Protein AF-A0A8T3WZ18-F1 (afdb_monomer_lite)

pLDDT: mean 86.36, std 12.66, range [41.94, 98.25]

Sequence (232 aa):
MVMRETYALLISGNGQHFTDDIKNFQLFLLDELDFNPKKVRLLLGSNGNNYIFEQTESFFKDVKSDGTHDVVIAHRGHGGIGNFSPVDEVAFSRTREAISYEEFGKLISHHGDFVFINDCCYSGSVIKPFKKIDLLPKNGLVLASARPDEYSLGGNYQNQLVEAFRIRREYRRRKPIEGEGDLEYMRPIVDPTCKKGEYVVGYRKVSKTIKIVQHPMRSGKTLDHLLFKDNK

Structure (mmCIF, N/CA/C/O backbone):
data_AF-A0A8T3WZ18-F1
#
_entry.id   AF-A0A8T3WZ18-F1
#
loop_
_atom_site.group_PDB
_atom_site.id
_atom_site.type_symbol
_atom_site.label_atom_id
_atom_site.label_alt_id
_atom_site.label_comp_id
_atom_site.label_asym_id
_atom_site.label_entity_id
_atom_site.label_seq_id
_atom_site.pdbx_PDB_ins_code
_atom_site.Cartn_x
_atom_site.Cartn_y
_atom_site.Cartn_z
_atom_site.occupancy
_atom_site.B_iso_or_equiv
_atom_site.auth_seq_id
_atom_site.auth_comp_id
_atom_site.auth_asym_id
_atom_site.auth_atom_id
_atom_site.pdbx_PDB_model_num
ATOM 1 N N . MET A 1 1 ? -19.664 -0.592 24.021 1.00 50.81 1 MET A N 1
ATOM 2 C CA . MET A 1 1 ? -18.852 -0.894 22.825 1.00 50.81 1 MET A CA 1
ATOM 3 C C . MET A 1 1 ? -17.567 -0.095 22.966 1.00 50.81 1 MET A C 1
ATOM 5 O O . MET A 1 1 ? -17.668 1.115 23.115 1.00 50.81 1 MET A O 1
ATOM 9 N N . VAL A 1 2 ? -16.401 -0.737 23.072 1.00 57.47 2 VAL A N 1
ATOM 10 C CA . VAL A 1 2 ? -15.123 -0.004 23.150 1.00 57.47 2 VAL A CA 1
ATOM 11 C C . VAL A 1 2 ? -14.863 0.574 21.761 1.00 57.47 2 VAL A C 1
ATOM 13 O O . VAL A 1 2 ? -14.869 -0.184 20.793 1.00 57.47 2 VAL A O 1
ATOM 16 N N . MET A 1 3 ? -14.716 1.896 21.644 1.00 70.06 3 MET A N 1
ATOM 17 C CA . MET A 1 3 ? -14.312 2.504 20.374 1.00 70.06 3 MET A CA 1
ATOM 18 C C . MET A 1 3 ? -12.889 2.044 20.065 1.00 70.06 3 MET A C 1
ATOM 20 O O . MET A 1 3 ? -11.968 2.352 20.820 1.00 70.06 3 MET A O 1
ATOM 24 N N . ARG A 1 4 ? -12.733 1.274 18.987 1.00 83.31 4 ARG A N 1
ATOM 25 C CA . ARG A 1 4 ? -11.420 0.906 18.455 1.00 83.31 4 ARG A CA 1
ATOM 26 C C . ARG A 1 4 ? -10.815 2.142 17.815 1.00 83.31 4 ARG A C 1
ATOM 28 O O . ARG A 1 4 ? -11.517 2.926 17.179 1.00 83.31 4 ARG A O 1
ATOM 35 N N . GLU A 1 5 ? -9.526 2.341 18.031 1.00 88.44 5 GLU A N 1
ATOM 36 C CA . GLU A 1 5 ? -8.819 3.453 17.412 1.00 88.44 5 GLU A CA 1
ATOM 37 C C . GLU A 1 5 ? -8.167 2.993 16.112 1.00 88.44 5 GLU A C 1
ATOM 39 O O . GLU A 1 5 ? -7.533 1.936 16.086 1.00 88.44 5 GLU A O 1
ATOM 44 N N . THR A 1 6 ? -8.270 3.814 15.069 1.00 92.19 6 THR A N 1
ATOM 45 C CA . THR A 1 6 ? -7.674 3.522 13.763 1.00 92.19 6 THR A CA 1
ATOM 46 C C . THR A 1 6 ? -6.374 4.298 13.574 1.00 92.19 6 THR A C 1
ATOM 48 O O . THR A 1 6 ? -6.309 5.507 13.818 1.00 92.19 6 THR A O 1
ATOM 51 N N . TYR A 1 7 ? -5.337 3.596 13.132 1.00 95.62 7 TYR A N 1
ATOM 52 C CA . TYR A 1 7 ? -4.039 4.144 12.750 1.00 95.62 7 TYR A CA 1
ATOM 53 C C . TYR A 1 7 ? -3.817 3.958 11.251 1.00 95.62 7 TYR A C 1
ATOM 55 O O . TYR A 1 7 ? -4.402 3.061 10.641 1.00 95.62 7 TYR A O 1
ATOM 63 N N . ALA A 1 8 ? -2.949 4.774 10.654 1.00 97.31 8 ALA A N 1
ATOM 64 C CA . ALA A 1 8 ? -2.545 4.589 9.268 1.00 97.31 8 ALA A CA 1
ATOM 65 C C . ALA A 1 8 ? -1.031 4.688 9.068 1.00 97.31 8 ALA A C 1
ATOM 67 O O . ALA A 1 8 ? -0.383 5.604 9.576 1.00 97.31 8 ALA A O 1
ATOM 68 N N . LEU A 1 9 ? -0.492 3.764 8.274 1.00 97.62 9 LEU A N 1
ATOM 69 C CA . LEU A 1 9 ? 0.886 3.757 7.797 1.00 97.62 9 LEU A CA 1
ATOM 70 C C . LEU A 1 9 ? 0.890 3.845 6.270 1.00 97.62 9 LEU A C 1
ATOM 72 O O . LEU A 1 9 ? 0.412 2.948 5.577 1.00 97.62 9 LEU A O 1
ATOM 76 N N . LEU A 1 10 ? 1.440 4.931 5.746 1.00 98.25 10 LEU A N 1
ATOM 77 C CA . LEU A 1 10 ? 1.488 5.235 4.324 1.00 98.25 10 LEU A CA 1
ATOM 78 C C . LEU A 1 10 ? 2.943 5.187 3.860 1.00 98.25 10 LEU A C 1
ATOM 80 O O . LEU A 1 10 ? 3.789 5.858 4.443 1.00 98.25 10 LEU A O 1
ATOM 84 N N . ILE A 1 11 ? 3.241 4.401 2.831 1.00 96.81 11 ILE A N 1
ATOM 85 C CA . ILE A 1 11 ? 4.601 4.172 2.333 1.00 96.81 11 ILE A CA 1
ATOM 86 C C . ILE A 1 11 ? 4.646 4.535 0.850 1.00 96.81 11 ILE A C 1
ATOM 88 O O . ILE A 1 11 ? 3.937 3.934 0.038 1.00 96.81 11 ILE A O 1
ATOM 92 N N . SER A 1 12 ? 5.488 5.503 0.494 1.00 95.81 12 SER A N 1
ATOM 93 C CA . SER A 1 12 ? 5.735 5.888 -0.896 1.00 95.81 12 SER A CA 1
ATOM 94 C C . SER A 1 12 ? 6.983 5.212 -1.455 1.00 95.81 12 SER A C 1
ATOM 96 O O . SER A 1 12 ? 7.954 4.971 -0.740 1.00 95.81 12 SER A O 1
ATOM 98 N N . GLY A 1 13 ? 6.991 5.009 -2.767 1.00 92.50 13 GLY A N 1
ATOM 99 C CA . GLY A 1 13 ? 8.201 4.843 -3.552 1.00 92.50 13 GLY A CA 1
ATOM 100 C C . GLY A 1 13 ? 9.005 6.149 -3.622 1.00 92.50 13 GLY A 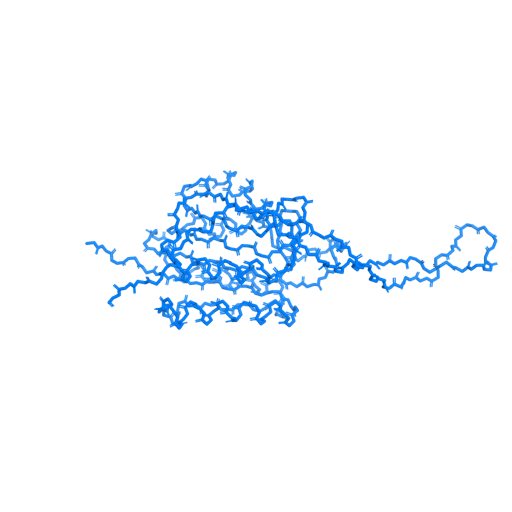C 1
ATOM 101 O O . GLY A 1 13 ? 8.514 7.218 -3.251 1.00 92.50 13 GLY A O 1
ATOM 102 N N . ASN A 1 14 ? 10.233 6.081 -4.126 1.00 88.31 14 ASN A N 1
ATOM 103 C CA . ASN A 1 14 ? 11.133 7.231 -4.275 1.00 88.31 14 ASN A CA 1
ATOM 104 C C . ASN A 1 14 ? 10.800 8.146 -5.475 1.00 88.31 14 ASN A C 1
ATOM 106 O O . ASN A 1 14 ? 11.285 9.272 -5.538 1.00 88.31 14 ASN A O 1
ATOM 110 N N . GLY A 1 15 ? 9.968 7.694 -6.415 1.00 87.69 15 GLY A N 1
ATOM 111 C CA . GLY A 1 15 ? 9.457 8.513 -7.515 1.00 87.69 15 GLY A CA 1
ATOM 112 C C . GLY A 1 15 ? 8.453 9.580 -7.058 1.00 87.69 15 GLY A C 1
ATOM 113 O O . GLY A 1 15 ? 7.584 9.320 -6.222 1.00 87.69 15 GLY A O 1
ATOM 114 N N . GLN A 1 16 ? 8.520 10.772 -7.664 1.00 89.88 16 GLN A N 1
ATOM 115 C CA . GLN A 1 16 ? 7.611 11.888 -7.357 1.00 89.88 16 GLN A CA 1
ATOM 116 C C . GLN A 1 16 ? 6.136 11.491 -7.506 1.00 89.88 16 GLN A C 1
ATOM 118 O O . GLN A 1 16 ? 5.339 11.732 -6.608 1.00 89.88 16 GLN A O 1
ATOM 123 N N . HIS A 1 17 ? 5.791 10.791 -8.588 1.00 89.56 17 HIS A N 1
ATOM 124 C CA . HIS A 1 17 ? 4.421 10.344 -8.837 1.00 89.56 17 HIS A CA 1
ATOM 125 C C . HIS A 1 17 ? 3.896 9.386 -7.750 1.00 89.56 17 HIS A C 1
ATOM 127 O O . HIS A 1 17 ? 2.739 9.487 -7.362 1.00 89.56 17 HIS A O 1
ATOM 133 N N . PHE A 1 18 ? 4.738 8.507 -7.187 1.00 92.88 18 PHE A N 1
ATOM 134 C CA . PHE A 1 18 ? 4.336 7.668 -6.049 1.00 92.88 18 PHE A CA 1
ATOM 135 C C . PHE A 1 18 ? 4.068 8.493 -4.791 1.00 92.88 18 PHE A C 1
ATOM 137 O O . PHE A 1 18 ? 3.156 8.185 -4.024 1.00 92.88 18 PHE A O 1
ATOM 144 N N . THR A 1 19 ? 4.878 9.532 -4.576 1.00 94.56 19 THR A N 1
ATOM 145 C CA . THR A 1 19 ? 4.722 10.455 -3.450 1.00 94.56 19 THR A CA 1
ATOM 146 C C . THR A 1 19 ? 3.422 11.248 -3.567 1.00 94.56 19 THR A C 1
ATOM 148 O O . THR A 1 19 ? 2.705 11.390 -2.579 1.00 94.56 19 THR A O 1
ATOM 151 N N . ASP A 1 20 ? 3.095 11.735 -4.761 1.00 94.88 20 ASP A N 1
ATOM 152 C CA . ASP A 1 20 ? 1.863 12.487 -5.005 1.00 94.88 20 ASP A CA 1
ATOM 153 C C . ASP A 1 20 ? 0.626 11.596 -4.826 1.00 94.88 20 ASP A C 1
ATOM 155 O O . ASP A 1 20 ? -0.294 11.960 -4.093 1.00 94.88 20 ASP A O 1
ATOM 159 N N . ASP A 1 21 ? 0.644 10.387 -5.397 1.00 94.12 21 ASP A N 1
ATOM 160 C CA . ASP A 1 21 ? -0.424 9.390 -5.252 1.00 94.12 21 ASP A CA 1
ATOM 161 C C . ASP A 1 21 ? -0.700 9.060 -3.770 1.00 94.12 21 ASP A C 1
ATOM 163 O O . ASP A 1 21 ? -1.848 9.096 -3.313 1.00 94.12 21 ASP A O 1
ATOM 167 N N . ILE A 1 22 ? 0.346 8.781 -2.977 1.00 96.44 22 ILE A N 1
ATOM 168 C CA . ILE A 1 22 ? 0.157 8.422 -1.566 1.00 96.44 22 ILE A CA 1
ATOM 169 C C . ILE A 1 22 ? -0.267 9.623 -0.709 1.00 96.44 22 ILE A C 1
ATOM 171 O O . ILE A 1 22 ? -1.030 9.449 0.242 1.00 96.44 22 ILE A O 1
ATOM 175 N N . LYS A 1 23 ? 0.178 10.843 -1.041 1.00 96.81 23 LYS A N 1
ATOM 176 C CA . LYS A 1 23 ? -0.275 12.073 -0.374 1.00 96.81 23 LYS A CA 1
ATOM 177 C C . LYS A 1 23 ? -1.743 12.355 -0.668 1.00 96.81 23 LYS A C 1
ATOM 179 O O . LYS A 1 23 ? -2.474 12.720 0.243 1.00 96.81 23 LYS A O 1
ATOM 184 N N . ASN A 1 24 ? -2.203 12.116 -1.893 1.00 95.81 24 ASN A N 1
ATOM 185 C CA . ASN A 1 24 ? -3.625 12.216 -2.219 1.00 95.81 24 ASN A CA 1
ATOM 186 C C . ASN A 1 24 ? -4.456 11.226 -1.392 1.00 95.81 24 ASN A C 1
ATOM 188 O O . ASN A 1 24 ? -5.517 11.579 -0.880 1.00 95.81 24 ASN A O 1
ATOM 192 N N . PHE A 1 25 ? -3.950 10.007 -1.187 1.00 96.75 25 PHE A N 1
ATOM 193 C CA . PHE A 1 25 ? -4.595 9.051 -0.290 1.00 96.75 25 PHE A CA 1
ATOM 194 C C . PHE A 1 25 ? -4.552 9.495 1.179 1.00 96.75 25 PHE A C 1
ATOM 196 O O . PHE A 1 25 ? -5.533 9.320 1.894 1.00 96.75 25 PHE A O 1
ATOM 203 N N . GLN A 1 26 ? -3.457 10.116 1.628 1.00 97.81 26 GLN A N 1
ATOM 204 C CA . GLN A 1 26 ? -3.381 10.724 2.957 1.00 97.81 26 GLN A CA 1
ATOM 205 C C . GLN A 1 26 ? -4.471 11.783 3.152 1.00 97.81 26 GLN A C 1
ATOM 207 O O . GLN A 1 26 ? -5.159 11.747 4.167 1.00 97.81 26 GLN A O 1
ATOM 212 N N . LEU A 1 27 ? -4.647 12.690 2.186 1.00 97.00 27 LEU A N 1
ATOM 213 C CA . LEU A 1 27 ? -5.694 13.713 2.231 1.00 97.00 27 LEU A CA 1
ATOM 214 C C . LEU A 1 27 ? -7.084 13.079 2.303 1.00 97.00 27 LEU A C 1
ATOM 216 O O . LEU A 1 27 ? -7.883 13.480 3.134 1.00 97.00 27 LEU A O 1
ATOM 220 N N . PHE A 1 28 ? -7.348 12.020 1.533 1.00 95.94 28 PHE A N 1
ATOM 221 C CA . PHE A 1 28 ? -8.598 11.264 1.655 1.00 95.94 28 PHE A CA 1
ATOM 222 C C . PHE A 1 28 ? -8.827 10.727 3.083 1.00 95.94 28 PHE A C 1
ATOM 224 O O . PHE A 1 28 ? -9.915 10.891 3.635 1.00 95.94 28 PHE A O 1
ATOM 231 N N . LEU A 1 29 ? -7.810 10.130 3.718 1.00 96.12 29 LEU A N 1
ATOM 232 C CA . LEU A 1 29 ? -7.938 9.641 5.098 1.00 96.12 29 LEU A CA 1
ATOM 233 C C . LEU A 1 29 ? -8.215 10.776 6.098 1.00 96.12 29 LEU A C 1
ATOM 235 O O . LEU A 1 29 ? -9.019 10.603 7.011 1.00 96.12 29 LEU A O 1
ATOM 239 N N . LEU A 1 30 ? -7.534 11.914 5.950 1.00 96.12 30 LEU A N 1
ATOM 240 C CA . LEU A 1 30 ? -7.626 13.033 6.890 1.00 96.12 30 LEU A CA 1
ATOM 241 C C . LEU A 1 30 ? -8.901 13.860 6.696 1.00 96.12 30 LEU 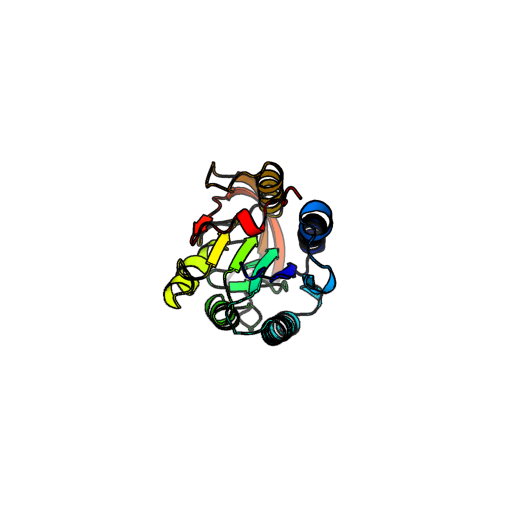A C 1
ATOM 243 O O . LEU A 1 30 ? -9.599 14.126 7.669 1.00 96.12 30 LEU A O 1
ATOM 247 N N . ASP A 1 31 ? -9.203 14.238 5.457 1.00 95.31 31 ASP A N 1
ATOM 248 C CA . ASP A 1 31 ? -10.233 15.227 5.130 1.00 95.31 31 ASP A CA 1
ATOM 249 C C . ASP A 1 31 ? -11.611 14.588 4.916 1.00 95.31 31 ASP A C 1
ATOM 251 O O . ASP A 1 31 ? -12.641 15.223 5.146 1.00 95.31 31 ASP A O 1
ATOM 255 N N . GLU A 1 32 ? -11.657 13.337 4.444 1.00 93.94 32 GLU A N 1
ATOM 256 C CA . GLU A 1 32 ? -12.920 12.663 4.125 1.00 93.94 32 GLU A CA 1
ATOM 257 C C . GLU A 1 32 ? -13.301 11.582 5.137 1.00 93.94 32 GLU A C 1
ATOM 259 O O . GLU A 1 32 ? -14.497 11.376 5.360 1.00 93.94 32 GLU A O 1
ATOM 264 N N . LEU A 1 33 ? -12.317 10.908 5.745 1.00 92.75 33 LEU A N 1
ATOM 265 C CA . LEU A 1 33 ? -12.537 9.861 6.752 1.00 92.75 33 LEU A CA 1
ATOM 266 C C . LEU A 1 33 ? -12.243 10.304 8.194 1.00 92.75 33 LEU A C 1
ATOM 268 O O . LEU A 1 33 ? -12.341 9.484 9.106 1.00 92.75 33 LEU A O 1
ATOM 272 N N . ASP A 1 34 ? -11.887 11.574 8.409 1.00 93.19 34 ASP A N 1
ATOM 273 C CA . ASP A 1 34 ? -11.623 12.166 9.726 1.00 93.19 34 ASP A CA 1
ATOM 274 C C . ASP A 1 34 ? -10.574 11.397 10.564 1.00 93.19 34 ASP A C 1
ATOM 276 O O . ASP A 1 34 ? -10.659 11.323 11.799 1.00 93.19 34 ASP A O 1
ATOM 280 N N . PHE A 1 35 ? -9.555 10.805 9.923 1.00 94.31 35 PHE A N 1
ATOM 281 C CA . PHE A 1 35 ? -8.451 10.181 10.655 1.00 94.31 35 PHE A CA 1
ATOM 282 C C . PHE A 1 35 ? -7.710 11.234 11.483 1.00 94.31 35 PHE A C 1
ATOM 284 O O . PHE A 1 35 ? -7.384 12.322 11.012 1.00 94.31 35 PHE A O 1
ATOM 291 N N . ASN A 1 36 ? -7.356 10.886 12.722 1.00 94.38 36 ASN A N 1
ATOM 292 C CA . ASN A 1 36 ? -6.536 11.760 13.556 1.00 94.38 36 ASN A CA 1
ATOM 293 C C . ASN A 1 36 ? -5.139 11.930 12.921 1.00 94.38 36 ASN A C 1
ATOM 295 O O . ASN A 1 36 ? -4.416 10.933 12.828 1.00 94.38 36 ASN A O 1
ATOM 299 N N . PRO A 1 37 ? -4.690 13.159 12.586 1.00 96.12 37 PRO A N 1
ATOM 300 C CA . PRO A 1 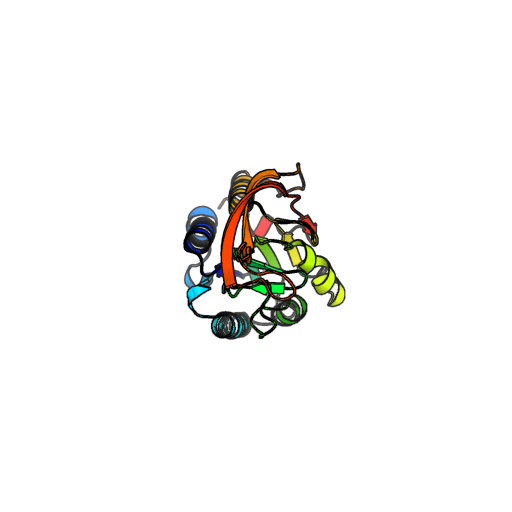37 ? -3.387 13.382 11.956 1.00 96.12 37 PRO A CA 1
ATOM 301 C C . PRO A 1 37 ? -2.206 12.811 12.747 1.00 96.12 37 PRO A C 1
ATOM 303 O O . PRO A 1 37 ? -1.227 12.360 12.163 1.00 96.12 37 PRO A O 1
ATOM 306 N N . LYS A 1 38 ? -2.303 12.756 14.084 1.00 95.69 38 LYS A N 1
ATOM 307 C CA . LYS A 1 38 ? -1.258 12.186 14.955 1.00 95.69 38 LYS A CA 1
ATOM 308 C C . LYS A 1 38 ? -1.127 10.663 14.837 1.00 95.69 38 LYS A C 1
ATOM 310 O O . LYS A 1 38 ? -0.168 10.100 15.354 1.00 95.69 38 LYS A O 1
ATOM 315 N N . LYS A 1 39 ? -2.098 10.000 14.205 1.00 95.38 39 LYS A N 1
ATOM 316 C CA . LYS A 1 39 ? -2.157 8.545 14.009 1.00 95.38 39 LYS A CA 1
ATOM 317 C C . LYS A 1 39 ? -1.914 8.130 12.558 1.00 95.38 39 LYS A C 1
ATOM 319 O O . LYS A 1 39 ? -1.961 6.940 12.261 1.00 95.38 39 LYS A O 1
ATOM 324 N N . VAL A 1 40 ? -1.642 9.089 11.671 1.00 97.31 40 VAL A N 1
ATOM 325 C CA . VAL A 1 40 ? -1.302 8.852 10.265 1.00 97.31 40 VAL A CA 1
ATOM 326 C C . VAL A 1 40 ? 0.186 9.131 10.072 1.00 97.31 40 VAL A C 1
ATOM 328 O O . VAL A 1 40 ? 0.633 10.267 10.213 1.00 97.31 40 VAL A O 1
ATOM 331 N N . ARG A 1 41 ? 0.968 8.099 9.747 1.00 97.88 41 ARG A N 1
ATOM 332 C CA . ARG A 1 41 ? 2.406 8.215 9.475 1.00 97.88 41 ARG A CA 1
ATOM 333 C C . ARG A 1 41 ? 2.664 8.036 7.984 1.00 97.88 41 ARG A C 1
ATOM 335 O O . ARG A 1 41 ? 2.288 7.016 7.419 1.00 97.88 41 ARG A O 1
ATOM 342 N N . LEU A 1 42 ? 3.324 9.015 7.368 1.00 97.94 42 LEU A N 1
ATOM 343 C CA . LEU A 1 42 ? 3.779 8.959 5.979 1.00 97.94 42 LEU A CA 1
ATOM 344 C C . LEU A 1 42 ? 5.292 8.732 5.943 1.00 97.94 42 LEU A C 1
ATOM 346 O O . LEU A 1 42 ? 6.050 9.518 6.507 1.00 97.94 42 LEU A O 1
ATOM 350 N N . LEU A 1 43 ? 5.717 7.671 5.265 1.00 96.75 43 LEU A N 1
ATOM 351 C CA . LEU A 1 43 ? 7.108 7.306 5.050 1.00 96.75 43 LEU A CA 1
ATOM 352 C C . LEU A 1 43 ? 7.444 7.440 3.564 1.00 96.75 43 LEU A C 1
ATOM 354 O O . LEU A 1 43 ? 6.770 6.857 2.715 1.00 96.75 43 LEU A O 1
ATOM 358 N N . LEU A 1 44 ? 8.485 8.213 3.258 1.00 94.88 44 LEU A N 1
ATOM 359 C CA . LEU A 1 44 ? 8.884 8.503 1.885 1.00 94.88 44 LEU A CA 1
ATOM 360 C C . LEU A 1 44 ? 10.059 7.631 1.458 1.00 94.88 44 LEU A C 1
ATOM 362 O O . LEU A 1 44 ? 11.115 7.664 2.094 1.00 94.88 44 LEU A O 1
ATOM 366 N N . GLY A 1 45 ? 9.899 6.899 0.354 1.00 89.38 45 GLY A N 1
ATOM 367 C CA . GLY A 1 45 ? 10.927 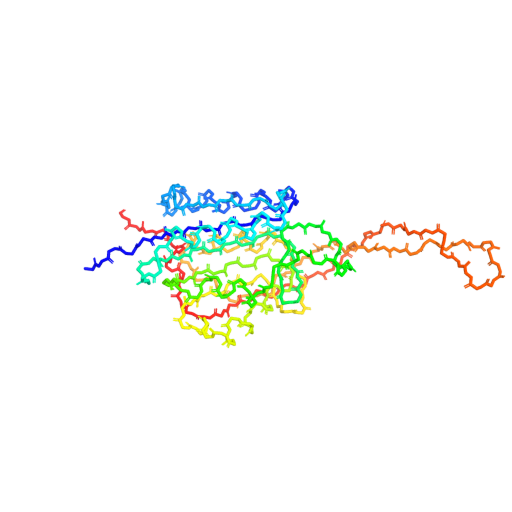6.008 -0.189 1.00 89.38 45 GLY A CA 1
ATOM 368 C C . GLY A 1 45 ? 12.246 6.712 -0.517 1.00 89.38 45 GLY A C 1
ATOM 369 O O . GLY A 1 45 ? 13.291 6.076 -0.518 1.00 89.38 45 GLY A O 1
ATOM 370 N N . SER A 1 46 ? 12.241 8.039 -0.694 1.00 88.25 46 SER A N 1
ATOM 371 C CA . SER A 1 46 ? 13.456 8.855 -0.842 1.00 88.25 46 SER A CA 1
ATOM 372 C C . SER A 1 46 ? 14.443 8.738 0.329 1.00 88.25 46 SER A C 1
ATOM 374 O O . SER A 1 46 ? 15.604 9.100 0.173 1.00 88.25 46 SER A O 1
ATOM 376 N N . ASN A 1 47 ? 13.998 8.253 1.492 1.00 87.12 47 ASN A N 1
ATOM 377 C CA . ASN A 1 47 ? 14.824 8.127 2.695 1.00 87.12 47 ASN A CA 1
ATOM 378 C C . ASN A 1 47 ? 15.584 6.792 2.795 1.00 87.12 47 ASN A C 1
ATOM 380 O O . ASN A 1 47 ? 16.319 6.593 3.760 1.00 87.12 47 ASN A O 1
ATOM 384 N N . GLY A 1 48 ? 15.424 5.878 1.833 1.00 84.62 48 GLY A N 1
ATOM 385 C CA . GLY A 1 48 ? 16.098 4.579 1.858 1.00 84.62 48 GLY A CA 1
ATOM 386 C C . GLY A 1 48 ? 15.254 3.468 2.493 1.00 84.62 48 GLY A C 1
ATOM 387 O O . GLY A 1 48 ? 14.468 3.705 3.411 1.00 84.62 48 GLY A O 1
ATOM 388 N N . ASN A 1 49 ? 15.432 2.226 2.042 1.00 82.81 49 ASN A N 1
ATOM 389 C CA . ASN A 1 49 ? 14.611 1.099 2.492 1.00 82.81 49 ASN A CA 1
ATOM 390 C C . ASN A 1 49 ? 14.839 0.738 3.969 1.00 82.81 49 ASN A C 1
ATOM 392 O O . ASN A 1 49 ? 13.875 0.441 4.674 1.00 82.81 49 ASN A O 1
ATOM 396 N N . ASN A 1 50 ? 16.082 0.834 4.461 1.00 84.19 50 ASN A N 1
ATOM 397 C CA . ASN A 1 50 ? 16.397 0.608 5.879 1.00 84.19 50 ASN A CA 1
ATOM 398 C C . ASN A 1 50 ? 15.635 1.583 6.782 1.00 84.19 50 ASN A C 1
ATOM 400 O O . ASN A 1 50 ? 15.011 1.164 7.752 1.00 84.19 50 ASN A O 1
ATOM 404 N N . TYR A 1 51 ? 15.601 2.865 6.407 1.00 88.50 51 TYR A N 1
ATOM 405 C CA . TYR A 1 51 ? 14.821 3.867 7.124 1.00 88.50 51 TYR A CA 1
ATOM 406 C C . TYR A 1 51 ? 13.328 3.516 7.123 1.00 88.50 51 TYR A C 1
ATOM 408 O O . TYR A 1 51 ? 12.693 3.545 8.174 1.00 88.50 51 TYR A O 1
ATOM 416 N N . ILE A 1 52 ? 12.755 3.142 5.970 1.00 89.44 52 ILE A N 1
ATOM 417 C CA . ILE A 1 52 ? 11.341 2.734 5.894 1.00 89.44 52 ILE A CA 1
ATOM 418 C C . ILE A 1 52 ? 11.059 1.560 6.831 1.00 89.44 52 ILE A C 1
ATOM 420 O O . ILE A 1 52 ? 10.054 1.578 7.546 1.00 89.44 52 ILE A O 1
ATOM 424 N N . PHE A 1 53 ? 11.935 0.557 6.845 1.00 87.56 53 PHE A N 1
ATOM 425 C CA . PHE A 1 53 ? 11.780 -0.617 7.692 1.00 87.56 53 PHE A CA 1
ATOM 426 C C . PHE A 1 53 ? 11.857 -0.255 9.182 1.00 87.56 53 PHE A C 1
ATOM 428 O O . PHE A 1 53 ? 10.922 -0.546 9.924 1.00 87.56 53 PHE A O 1
ATOM 435 N N . GLU A 1 54 ? 12.886 0.478 9.610 1.00 90.44 54 GLU A N 1
ATOM 436 C CA . GLU A 1 54 ? 13.047 0.931 11.000 1.00 90.44 54 GLU A CA 1
ATOM 437 C C . GLU A 1 54 ? 11.867 1.794 11.475 1.00 90.44 54 GLU A C 1
ATOM 439 O O . GLU A 1 54 ? 11.363 1.631 12.590 1.00 90.44 54 GLU A O 1
ATOM 444 N N . GLN A 1 55 ? 11.379 2.701 10.624 1.00 94.25 55 GLN A N 1
ATOM 445 C CA . GLN A 1 55 ? 10.229 3.544 10.950 1.00 94.25 55 GLN A CA 1
ATOM 446 C C . GLN A 1 55 ? 8.913 2.763 10.983 1.00 94.25 55 GLN A C 1
ATOM 448 O O . GLN A 1 55 ? 8.020 3.109 11.762 1.00 94.25 55 GLN A O 1
ATOM 453 N N . THR A 1 56 ? 8.796 1.711 10.171 1.00 92.50 56 THR A N 1
ATOM 454 C CA . THR A 1 56 ? 7.679 0.760 10.218 1.00 92.50 56 THR A CA 1
ATOM 455 C C . THR A 1 56 ? 7.700 -0.008 11.537 1.00 92.50 56 THR A C 1
ATOM 457 O O . THR A 1 56 ? 6.683 -0.065 12.226 1.00 92.50 56 THR A O 1
ATOM 460 N N . GLU A 1 57 ? 8.855 -0.536 11.948 1.00 91.56 57 GLU A N 1
ATOM 461 C CA . GLU A 1 57 ? 9.003 -1.198 13.248 1.00 91.56 57 GLU A CA 1
ATOM 462 C C . GLU A 1 57 ? 8.681 -0.251 14.408 1.00 91.56 57 GLU A C 1
ATOM 464 O O . GLU A 1 57 ? 7.962 -0.627 15.331 1.00 91.56 57 GLU A O 1
ATOM 469 N N . SER A 1 58 ? 9.177 0.990 14.365 1.00 93.19 58 SER A N 1
ATOM 470 C CA . SER A 1 58 ? 8.846 2.013 15.362 1.00 93.19 58 SER A CA 1
ATOM 471 C C . SER A 1 58 ? 7.346 2.299 15.404 1.00 93.19 58 SER A C 1
ATOM 473 O O . SER A 1 58 ? 6.783 2.364 16.491 1.00 93.19 58 SER A O 1
ATOM 475 N N . PHE A 1 59 ? 6.687 2.425 14.251 1.00 94.06 59 PHE A N 1
ATOM 476 C CA . PHE A 1 59 ? 5.246 2.658 14.187 1.00 94.06 59 PHE A CA 1
ATOM 477 C C . PHE A 1 59 ? 4.466 1.543 14.889 1.00 94.06 59 PHE A C 1
ATOM 479 O O . PHE A 1 59 ? 3.605 1.821 15.719 1.00 94.06 59 PHE A O 1
ATOM 486 N N . PHE A 1 60 ? 4.804 0.283 14.612 1.00 90.81 6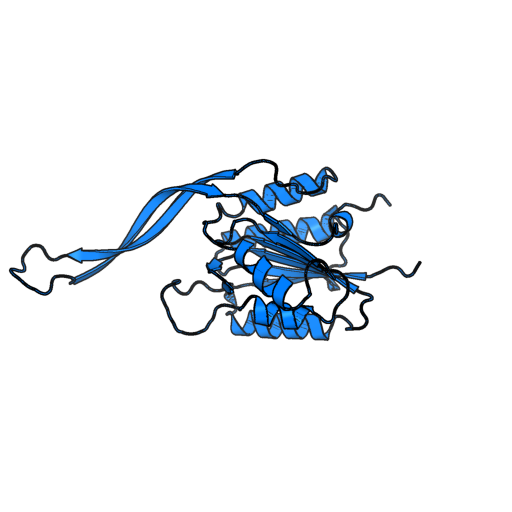0 PHE A N 1
ATOM 487 C CA . PHE A 1 60 ? 4.137 -0.857 15.239 1.00 90.81 60 PHE A CA 1
ATOM 488 C C . PHE A 1 60 ? 4.528 -1.061 16.710 1.00 90.81 60 PHE A C 1
ATOM 490 O O . PHE A 1 60 ? 3.754 -1.639 17.460 1.00 90.81 60 PHE A O 1
ATOM 497 N N . LYS A 1 61 ? 5.662 -0.527 17.179 1.00 88.88 61 LYS A N 1
ATOM 498 C CA . LYS A 1 61 ? 5.953 -0.439 18.624 1.00 88.88 61 LYS A CA 1
ATOM 499 C C . LYS A 1 61 ? 5.065 0.587 19.337 1.00 88.88 61 LYS A C 1
ATOM 501 O O . LYS A 1 61 ? 4.707 0.366 20.492 1.00 88.88 61 LYS A O 1
ATOM 506 N N . ASP A 1 62 ? 4.707 1.681 18.662 1.00 86.19 62 ASP A N 1
ATOM 507 C CA . ASP A 1 62 ? 3.855 2.742 19.219 1.00 86.19 62 ASP A CA 1
ATOM 508 C C . ASP A 1 62 ? 2.367 2.336 19.267 1.00 86.19 62 ASP A C 1
ATOM 510 O O . ASP A 1 62 ? 1.620 2.772 20.147 1.00 86.19 62 ASP A O 1
ATOM 514 N N . VAL A 1 63 ? 1.921 1.493 18.328 1.00 86.25 63 VAL A N 1
ATOM 515 C CA . VAL A 1 63 ? 0.571 0.912 18.323 1.00 86.25 63 VAL A CA 1
ATOM 516 C C . VAL A 1 63 ? 0.535 -0.259 19.303 1.00 86.25 63 VAL A C 1
ATOM 518 O O . VAL A 1 63 ? 1.199 -1.270 19.087 1.00 86.25 63 VAL A O 1
ATOM 521 N N . LYS A 1 64 ? -0.259 -0.165 20.378 1.00 76.31 64 LYS A N 1
ATOM 522 C CA . LYS A 1 64 ? -0.312 -1.232 21.391 1.00 76.31 64 LYS A CA 1
ATOM 523 C C . LYS A 1 64 ? -0.641 -2.586 20.753 1.00 76.31 64 LYS A C 1
ATOM 525 O O . LYS A 1 64 ? -1.545 -2.712 19.927 1.00 76.31 64 LYS A O 1
ATOM 530 N N . SER A 1 65 ? 0.083 -3.619 21.167 1.00 75.25 65 SER A N 1
ATOM 531 C CA . SER A 1 65 ? -0.079 -5.003 20.706 1.00 75.25 65 SER A CA 1
ATOM 532 C C . SER A 1 65 ? -1.165 -5.768 21.478 1.00 75.25 65 SER A C 1
ATOM 534 O O . SER A 1 65 ? -1.039 -6.960 21.748 1.00 75.25 65 SER A O 1
ATOM 536 N N . ASP A 1 66 ? -2.239 -5.083 21.873 1.00 75.69 66 ASP A N 1
ATOM 537 C CA . ASP A 1 66 ? -3.349 -5.651 22.654 1.00 75.69 66 ASP A CA 1
ATOM 538 C C . ASP A 1 66 ? -4.573 -6.016 21.791 1.00 75.69 66 ASP A C 1
ATOM 540 O O . ASP A 1 66 ? -5.600 -6.457 22.308 1.00 75.69 66 ASP A O 1
ATOM 544 N N . GLY A 1 67 ? -4.469 -5.850 20.467 1.00 73.69 67 GLY A N 1
ATOM 545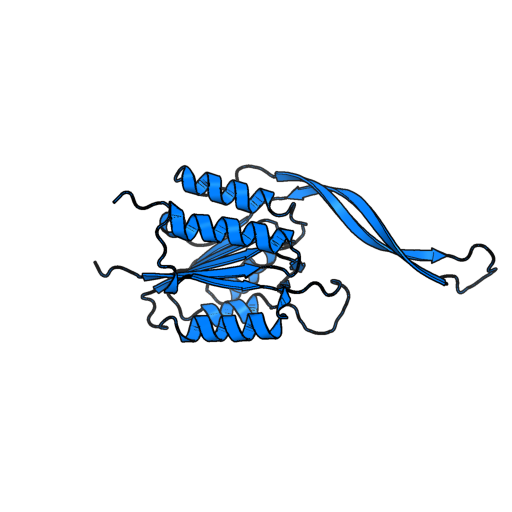 C CA . GLY A 1 67 ? -5.528 -6.171 19.510 1.00 73.69 67 GLY A CA 1
ATOM 546 C C . GLY A 1 67 ? -6.700 -5.182 19.493 1.00 73.69 67 GLY A C 1
ATOM 547 O O . GLY A 1 67 ? -7.713 -5.463 18.852 1.00 73.69 67 GLY A O 1
ATOM 548 N N . THR A 1 68 ? -6.585 -4.038 20.176 1.00 80.88 68 THR A N 1
ATOM 549 C CA . THR A 1 68 ? -7.654 -3.023 20.263 1.00 80.88 68 THR A CA 1
ATOM 550 C C . THR A 1 68 ? -7.599 -1.959 19.164 1.00 80.88 68 THR A C 1
ATOM 552 O O . THR A 1 68 ? -8.524 -1.152 19.038 1.00 80.88 68 THR A O 1
ATOM 555 N N . HIS A 1 69 ? -6.538 -1.973 18.357 1.00 88.25 69 HIS A N 1
ATOM 556 C CA . HIS A 1 69 ? -6.266 -0.976 17.329 1.00 88.25 69 HIS A CA 1
ATOM 557 C C . HIS A 1 69 ? -6.364 -1.568 15.929 1.00 88.25 69 HIS A C 1
ATOM 559 O O . HIS A 1 69 ? -5.791 -2.627 15.658 1.00 88.25 69 HIS A O 1
ATOM 565 N N . ASP A 1 70 ? -7.047 -0.845 15.047 1.00 92.25 70 ASP A N 1
ATOM 566 C CA . ASP A 1 70 ? -7.139 -1.183 13.632 1.00 92.25 70 ASP A CA 1
ATOM 567 C C . ASP A 1 70 ? -6.118 -0.375 12.833 1.00 92.25 70 ASP A C 1
ATOM 569 O O . ASP A 1 70 ? -5.825 0.778 13.161 1.00 92.25 70 ASP A O 1
ATOM 573 N N . VAL A 1 71 ? -5.546 -0.978 11.791 1.00 95.06 71 VAL A N 1
ATOM 574 C CA . VAL A 1 71 ? -4.458 -0.351 11.029 1.00 95.06 71 VAL A CA 1
ATOM 575 C C . VAL A 1 71 ? -4.747 -0.364 9.535 1.00 95.06 71 VAL A C 1
ATOM 577 O O . VAL A 1 71 ? -4.922 -1.415 8.921 1.00 95.06 71 VAL A O 1
ATOM 580 N N . VAL A 1 72 ? -4.733 0.816 8.921 1.00 96.88 72 VAL A N 1
ATOM 581 C CA . VAL A 1 72 ? -4.728 0.980 7.467 1.00 96.88 72 VAL A CA 1
ATOM 582 C C . VAL A 1 72 ? -3.290 1.150 6.999 1.00 96.88 72 VAL A C 1
ATOM 584 O O . VAL A 1 72 ? -2.600 2.092 7.366 1.00 96.88 72 VAL A O 1
ATOM 587 N N . ILE A 1 73 ? -2.823 0.242 6.164 1.00 97.81 73 ILE A N 1
ATOM 588 C CA . ILE A 1 73 ? -1.489 0.266 5.582 1.00 97.81 73 ILE A CA 1
ATOM 589 C C . ILE A 1 73 ? -1.664 0.474 4.084 1.00 97.81 73 ILE A C 1
ATOM 591 O O . ILE A 1 73 ? -2.374 -0.296 3.437 1.00 97.81 73 ILE A O 1
ATOM 595 N N . ALA A 1 74 ? -1.011 1.479 3.513 1.00 97.44 74 ALA A N 1
ATOM 596 C CA . ALA A 1 74 ? -0.998 1.685 2.072 1.00 97.44 74 ALA A CA 1
ATOM 597 C C . ALA A 1 74 ? 0.434 1.831 1.568 1.00 97.44 74 ALA A C 1
ATOM 599 O O . ALA A 1 74 ? 1.193 2.656 2.067 1.00 97.44 74 ALA A O 1
ATOM 600 N N . HIS A 1 75 ? 0.790 1.038 0.565 1.00 96.56 75 HIS A N 1
ATOM 601 C CA . HIS A 1 75 ? 2.054 1.140 -0.147 1.00 96.56 75 HIS A CA 1
ATOM 602 C C . HIS A 1 75 ? 1.791 1.501 -1.607 1.00 96.56 75 HIS A C 1
ATOM 604 O O . HIS A 1 75 ? 0.974 0.860 -2.270 1.00 96.56 75 HIS A O 1
ATOM 610 N N . ARG A 1 76 ? 2.520 2.498 -2.107 1.00 94.81 76 ARG A N 1
ATOM 611 C CA . ARG A 1 76 ? 2.515 2.909 -3.508 1.00 94.81 76 ARG A CA 1
ATOM 612 C C . ARG A 1 76 ? 3.953 3.064 -3.973 1.00 94.81 76 ARG A C 1
ATOM 614 O O . ARG A 1 76 ? 4.630 3.969 -3.507 1.00 94.81 76 ARG A O 1
ATOM 621 N N . GLY A 1 77 ? 4.418 2.216 -4.882 1.00 92.62 77 GLY A N 1
ATOM 622 C CA . GLY A 1 77 ? 5.828 2.206 -5.275 1.00 92.62 77 GLY A CA 1
ATOM 623 C C . GLY A 1 77 ? 6.192 1.040 -6.183 1.00 92.62 77 GLY A C 1
ATOM 624 O O . GLY A 1 77 ? 5.345 0.503 -6.906 1.00 92.62 77 GLY A O 1
ATOM 625 N N . HIS A 1 78 ? 7.455 0.622 -6.130 1.00 90.06 78 HIS A N 1
ATOM 626 C CA . HIS A 1 78 ? 7.934 -0.545 -6.861 1.00 90.06 78 HIS A CA 1
ATOM 627 C C . HIS A 1 78 ? 7.683 -1.843 -6.085 1.00 90.06 78 HIS A C 1
ATOM 629 O O . HIS A 1 78 ? 7.549 -1.871 -4.860 1.00 90.06 78 HIS A O 1
ATOM 635 N N . GLY A 1 79 ? 7.588 -2.948 -6.820 1.00 90.06 79 GLY A N 1
ATOM 636 C CA . GLY A 1 79 ? 7.315 -4.260 -6.253 1.00 90.06 79 GLY A CA 1
ATOM 637 C C . GLY A 1 79 ? 7.925 -5.376 -7.078 1.00 90.06 79 GLY A C 1
ATOM 638 O O . GLY A 1 79 ? 8.052 -5.263 -8.299 1.00 90.06 79 GLY A O 1
ATOM 639 N N . GLY A 1 80 ? 8.302 -6.445 -6.386 1.00 89.62 80 GLY A N 1
ATOM 640 C CA . GLY A 1 80 ? 8.774 -7.692 -6.963 1.00 89.62 80 GLY A CA 1
ATOM 641 C C . GLY A 1 80 ? 7.938 -8.870 -6.474 1.00 89.62 80 GLY A C 1
ATOM 642 O O . GLY A 1 80 ? 7.053 -8.748 -5.624 1.00 89.62 80 GLY A O 1
ATOM 643 N N . ILE A 1 81 ? 8.228 -10.058 -6.999 1.00 92.69 81 ILE A N 1
ATOM 644 C CA . ILE A 1 81 ? 7.581 -11.279 -6.517 1.00 92.69 81 ILE A CA 1
ATOM 645 C C . ILE A 1 81 ? 8.035 -11.533 -5.074 1.00 92.69 81 ILE A C 1
ATOM 647 O O . ILE A 1 81 ? 9.206 -11.806 -4.819 1.00 92.69 81 ILE A O 1
ATOM 651 N N . GLY A 1 82 ? 7.096 -11.472 -4.128 1.00 92.75 82 GLY A N 1
ATOM 652 C CA . GLY A 1 82 ? 7.349 -11.745 -2.713 1.00 92.75 82 GLY A CA 1
ATOM 653 C C . GLY A 1 82 ? 7.852 -10.552 -1.891 1.00 92.75 82 GLY A C 1
ATOM 654 O O . GLY A 1 82 ? 8.077 -10.720 -0.692 1.00 92.75 82 GLY A O 1
ATOM 655 N N . ASN A 1 83 ? 8.001 -9.366 -2.487 1.00 92.88 83 ASN A N 1
ATOM 656 C CA . ASN A 1 83 ? 8.483 -8.170 -1.796 1.00 92.88 83 ASN A CA 1
ATOM 657 C C . ASN A 1 83 ? 7.908 -6.867 -2.378 1.00 92.88 83 ASN A C 1
ATOM 659 O O . ASN A 1 83 ? 7.311 -6.848 -3.457 1.00 92.88 83 ASN A O 1
ATOM 663 N N . PHE A 1 84 ? 8.119 -5.770 -1.658 1.00 91.38 84 PHE A N 1
ATOM 664 C CA . PHE A 1 84 ? 7.962 -4.416 -2.178 1.00 91.38 84 PHE A CA 1
ATOM 665 C C . PHE A 1 84 ? 9.238 -3.604 -1.940 1.00 91.38 84 PHE A C 1
ATOM 667 O O . PHE A 1 84 ? 9.992 -3.900 -1.014 1.00 91.38 84 PHE A O 1
ATOM 674 N N . SER A 1 85 ? 9.501 -2.609 -2.789 1.00 87.62 85 SER A N 1
ATOM 675 C CA . SER A 1 85 ? 10.716 -1.789 -2.720 1.00 87.62 85 SER A CA 1
ATOM 676 C C . SER A 1 85 ? 10.359 -0.303 -2.788 1.00 87.62 85 SER A C 1
ATOM 678 O O . SER A 1 85 ? 10.059 0.211 -3.869 1.00 87.62 85 SER A O 1
ATOM 680 N N . PRO A 1 86 ? 10.357 0.390 -1.639 1.00 79.38 86 PRO A N 1
ATOM 681 C CA . PRO A 1 86 ? 10.219 1.844 -1.583 1.00 79.38 86 PRO A CA 1
ATOM 682 C C . PRO A 1 86 ? 11.317 2.613 -2.341 1.00 79.38 86 PRO A C 1
ATOM 684 O O . PRO A 1 86 ? 11.044 3.679 -2.888 1.00 79.38 86 PRO A O 1
ATOM 687 N N . VAL A 1 87 ? 12.548 2.100 -2.417 1.00 80.50 87 VAL A N 1
ATOM 688 C CA . VAL A 1 87 ? 13.630 2.712 -3.217 1.00 80.50 87 VAL A CA 1
ATOM 689 C C . VAL A 1 87 ? 13.787 1.985 -4.548 1.00 80.50 87 VAL A C 1
ATOM 691 O O . VAL A 1 87 ? 13.740 0.753 -4.608 1.00 80.50 87 VAL A O 1
ATOM 694 N N . ASP A 1 88 ? 13.995 2.760 -5.607 1.00 67.38 88 ASP A N 1
ATOM 695 C CA . ASP A 1 88 ? 14.407 2.272 -6.918 1.00 67.38 88 ASP A CA 1
ATOM 696 C C . ASP A 1 88 ? 15.917 2.006 -6.908 1.00 67.38 88 ASP A C 1
ATOM 698 O O . ASP A 1 88 ? 16.729 2.906 -7.110 1.00 67.38 88 ASP A O 1
ATOM 702 N N . GLU A 1 89 ? 16.298 0.757 -6.669 1.00 53.97 89 GLU A N 1
ATOM 703 C CA . GLU A 1 89 ? 17.499 0.214 -7.283 1.00 53.97 89 GLU A CA 1
ATOM 704 C C . GLU A 1 89 ? 17.055 -0.941 -8.161 1.00 53.97 89 GLU A C 1
ATOM 706 O O . GLU A 1 89 ? 16.605 -1.973 -7.665 1.00 53.97 89 GLU A O 1
ATOM 711 N N . VAL A 1 90 ? 17.121 -0.698 -9.474 1.00 48.66 90 VAL A N 1
ATOM 712 C CA . VAL A 1 90 ? 17.128 -1.661 -10.579 1.00 48.66 90 VAL A CA 1
ATOM 713 C C . VAL A 1 90 ? 16.843 -3.082 -10.094 1.00 48.66 90 VAL A C 1
ATOM 715 O O . VAL A 1 90 ? 17.727 -3.715 -9.522 1.00 48.66 90 VAL A O 1
ATOM 718 N N . ALA A 1 91 ? 15.650 -3.609 -10.389 1.00 42.59 91 ALA A N 1
ATOM 719 C CA . ALA A 1 91 ? 15.147 -4.941 -10.005 1.00 42.59 91 ALA A CA 1
ATOM 720 C C . ALA A 1 91 ? 16.065 -6.153 -10.341 1.00 42.59 91 ALA A C 1
ATOM 722 O O . ALA A 1 91 ? 15.691 -7.306 -10.134 1.00 42.59 91 ALA A O 1
ATOM 723 N N . PHE A 1 92 ? 17.262 -5.900 -10.874 1.00 42.09 92 PHE A N 1
ATOM 724 C CA . PHE A 1 92 ? 18.329 -6.837 -11.195 1.00 42.09 92 PHE A CA 1
ATOM 725 C C . PHE A 1 92 ? 19.517 -6.806 -10.214 1.00 42.09 92 PHE A C 1
ATOM 727 O O . PHE A 1 92 ? 20.387 -7.676 -10.309 1.00 42.09 92 PHE A O 1
ATOM 734 N N . SER A 1 93 ? 19.579 -5.859 -9.272 1.00 41.94 93 SER A N 1
ATOM 735 C CA . SER A 1 93 ? 20.623 -5.832 -8.250 1.00 41.94 93 SER A CA 1
ATOM 736 C C . SER A 1 93 ? 20.294 -6.813 -7.122 1.00 41.94 93 SER A C 1
ATOM 738 O O . SER A 1 93 ? 19.303 -6.682 -6.412 1.00 41.94 93 SER A O 1
ATOM 740 N N . ARG A 1 94 ? 21.136 -7.837 -6.948 1.00 42.12 94 ARG A N 1
ATOM 741 C CA . ARG A 1 94 ? 21.033 -8.823 -5.853 1.00 42.12 94 ARG A CA 1
ATOM 742 C C . ARG A 1 94 ? 21.436 -8.249 -4.488 1.00 42.12 94 ARG A C 1
ATOM 744 O O . ARG A 1 94 ? 21.480 -8.994 -3.506 1.00 42.12 94 ARG A O 1
ATOM 751 N N . THR A 1 95 ? 21.765 -6.962 -4.403 1.00 43.91 95 THR A N 1
ATOM 752 C CA . THR A 1 95 ? 22.108 -6.310 -3.142 1.00 43.91 95 THR A CA 1
ATOM 753 C C . THR A 1 95 ? 20.833 -5.833 -2.461 1.00 43.91 95 THR A C 1
ATOM 755 O O . THR A 1 95 ? 20.264 -4.812 -2.813 1.00 43.91 95 THR A O 1
ATOM 758 N N . ARG A 1 96 ? 20.369 -6.667 -1.522 1.00 52.12 96 ARG A N 1
ATOM 759 C CA . ARG A 1 96 ? 19.492 -6.358 -0.381 1.00 52.12 96 ARG A CA 1
ATOM 760 C C . ARG A 1 96 ? 19.035 -4.901 -0.287 1.00 52.12 96 ARG A C 1
ATOM 762 O O . ARG A 1 96 ? 19.761 -4.139 0.326 1.00 52.12 96 ARG A O 1
ATOM 769 N N . GLU A 1 97 ? 17.812 -4.594 -0.720 1.00 67.50 97 GLU A N 1
ATOM 770 C CA . GLU A 1 97 ? 17.016 -3.529 -0.088 1.00 67.50 97 GLU A CA 1
ATOM 771 C C . GLU A 1 97 ? 15.474 -3.682 -0.220 1.00 67.50 97 GLU A C 1
ATOM 773 O O . GLU A 1 97 ? 14.731 -2.868 0.313 1.00 67.50 97 GLU A O 1
ATOM 778 N N . ALA A 1 98 ? 14.931 -4.725 -0.862 1.00 82.94 98 ALA A N 1
ATOM 779 C CA . ALA A 1 98 ? 13.474 -4.924 -0.899 1.00 82.94 98 ALA A CA 1
ATOM 780 C C . ALA A 1 98 ? 12.930 -5.495 0.428 1.00 82.94 98 ALA A C 1
ATOM 782 O O . ALA A 1 98 ? 13.530 -6.399 1.013 1.00 82.94 98 ALA A O 1
ATOM 783 N N . ILE A 1 99 ? 11.755 -5.034 0.867 1.00 88.19 99 ILE A N 1
ATOM 784 C CA . ILE A 1 99 ? 11.078 -5.513 2.079 1.00 88.19 99 ILE A CA 1
ATOM 785 C C . ILE A 1 99 ? 10.262 -6.765 1.738 1.00 88.19 99 ILE A C 1
ATOM 787 O O . ILE A 1 99 ? 9.305 -6.718 0.957 1.00 88.19 99 ILE A O 1
ATOM 791 N N . SER A 1 100 ? 10.627 -7.902 2.333 1.00 92.19 100 SER A N 1
ATOM 792 C CA . SER A 1 100 ? 9.902 -9.165 2.170 1.00 92.19 100 SER A CA 1
ATOM 793 C C . SER A 1 100 ? 8.495 -9.081 2.759 1.00 92.19 100 SER A C 1
ATOM 795 O O . SER A 1 100 ? 8.313 -8.644 3.897 1.00 92.19 100 SER A O 1
ATOM 797 N N . TYR A 1 101 ? 7.490 -9.597 2.045 1.00 95.81 101 TYR A N 1
ATOM 798 C CA . TYR A 1 101 ? 6.136 -9.702 2.597 1.00 95.81 101 TYR A CA 1
ATOM 799 C C . TYR A 1 101 ? 6.062 -10.638 3.810 1.00 95.81 101 TYR A C 1
ATOM 801 O O . TYR A 1 101 ? 5.200 -10.458 4.663 1.00 95.81 101 TYR A O 1
ATOM 809 N N . GLU A 1 102 ? 6.941 -11.638 3.918 1.00 94.94 102 GLU A N 1
ATOM 810 C CA . GLU A 1 102 ? 6.959 -12.524 5.090 1.00 94.94 102 GLU A CA 1
ATOM 811 C C . GLU A 1 102 ? 7.499 -11.802 6.333 1.00 94.94 102 GLU A C 1
ATOM 813 O O . GLU A 1 102 ? 6.955 -11.975 7.421 1.00 94.94 102 GLU A O 1
ATOM 818 N N . GLU A 1 103 ? 8.531 -10.969 6.181 1.00 91.88 103 GLU A N 1
ATOM 819 C CA . GLU A 1 103 ? 9.086 -10.163 7.278 1.00 91.88 103 GLU A CA 1
ATOM 820 C C . GLU A 1 103 ? 8.121 -9.050 7.676 1.00 91.88 103 GLU A C 1
ATOM 822 O O . GLU A 1 103 ? 7.778 -8.925 8.849 1.00 91.88 103 GLU A O 1
ATOM 827 N N . PHE A 1 104 ? 7.587 -8.324 6.692 1.00 93.31 104 PHE A N 1
ATOM 828 C CA . PHE A 1 104 ? 6.567 -7.307 6.918 1.00 93.31 104 PHE A CA 1
ATOM 829 C C . PHE A 1 104 ? 5.322 -7.884 7.607 1.00 93.31 104 PHE A C 1
ATOM 831 O O . PHE A 1 104 ? 4.793 -7.299 8.546 1.00 93.31 104 PHE A O 1
ATOM 838 N N . GLY A 1 105 ? 4.887 -9.077 7.197 1.00 94.44 105 GLY A N 1
ATOM 839 C CA . GLY A 1 105 ? 3.779 -9.787 7.824 1.00 94.44 105 GLY A CA 1
ATOM 840 C C . GLY A 1 105 ? 4.005 -10.084 9.314 1.00 94.44 105 GLY A C 1
ATOM 841 O O . GLY A 1 105 ? 3.093 -9.918 10.121 1.00 94.44 105 GLY A O 1
ATOM 842 N N . LYS A 1 106 ? 5.226 -10.471 9.704 1.00 92.38 106 LYS A N 1
ATOM 843 C CA . LYS A 1 106 ? 5.581 -10.697 11.118 1.00 92.38 106 LYS A CA 1
ATOM 844 C C . LYS A 1 106 ? 5.553 -9.407 11.938 1.00 92.38 106 LYS A C 1
ATOM 846 O O . LYS A 1 106 ? 5.179 -9.449 13.104 1.00 92.38 106 LYS A O 1
ATOM 851 N N . LEU A 1 107 ? 5.907 -8.268 11.339 1.00 88.94 107 LEU A N 1
ATOM 852 C CA . LEU A 1 107 ? 5.813 -6.974 12.022 1.00 88.94 107 LEU A CA 1
ATOM 853 C C . LEU A 1 107 ? 4.365 -6.627 12.370 1.00 88.94 107 LEU A C 1
ATOM 855 O O . LEU A 1 107 ? 4.099 -6.122 13.454 1.00 88.94 107 LEU A O 1
ATOM 859 N N . ILE A 1 108 ? 3.423 -6.941 11.478 1.00 89.94 108 ILE A N 1
ATOM 860 C CA . ILE A 1 108 ? 2.017 -6.556 11.659 1.00 89.94 108 ILE A CA 1
ATOM 861 C C . ILE A 1 108 ? 1.172 -7.606 12.396 1.00 89.94 108 ILE A C 1
ATOM 863 O O . ILE A 1 108 ? 0.027 -7.328 12.748 1.00 89.94 108 ILE A O 1
ATOM 867 N N . SER A 1 109 ? 1.703 -8.807 12.662 1.00 86.50 109 SER A N 1
ATOM 868 C CA . SER A 1 109 ? 0.919 -9.936 13.190 1.00 86.50 109 SER A CA 1
ATOM 869 C C . SER A 1 109 ? 0.407 -9.790 14.618 1.00 86.50 109 SER A C 1
ATOM 871 O O . SER A 1 109 ? -0.426 -10.587 15.047 1.00 86.50 109 SER A O 1
ATOM 873 N N . HIS A 1 110 ? 0.891 -8.796 15.357 1.00 79.94 110 HIS A N 1
ATOM 874 C CA . HIS A 1 110 ? 0.576 -8.606 16.774 1.00 79.94 110 HIS A CA 1
ATOM 875 C C . HIS A 1 110 ? -0.468 -7.512 17.042 1.00 79.94 110 HIS A C 1
ATOM 877 O O . HIS A 1 110 ? -0.723 -7.182 18.199 1.00 79.94 110 HIS A O 1
ATOM 883 N N . HIS A 1 111 ? -1.078 -6.956 15.994 1.00 81.19 111 HIS A N 1
ATOM 884 C CA . HIS A 1 111 ? -2.064 -5.878 16.101 1.00 81.19 111 HIS A CA 1
ATOM 885 C C . HIS A 1 111 ? -3.489 -6.386 15.827 1.00 81.19 111 HIS A C 1
ATOM 887 O O . HIS A 1 111 ? -3.698 -7.587 15.646 1.00 81.19 111 HIS A O 1
ATOM 893 N N . GLY A 1 112 ? -4.482 -5.489 15.885 1.00 85.12 112 GLY A N 1
ATOM 894 C CA . GLY A 1 112 ? -5.896 -5.814 15.678 1.00 85.12 112 GLY A CA 1
ATOM 895 C C . GLY A 1 112 ? -6.221 -6.210 14.235 1.00 85.12 112 GLY A C 1
ATOM 896 O O . GLY A 1 112 ? -5.555 -7.063 13.644 1.00 85.12 112 GLY A O 1
ATOM 897 N N . ASP A 1 113 ? -7.291 -5.649 13.671 1.00 93.69 113 ASP A N 1
ATOM 898 C CA . ASP A 1 113 ? -7.609 -5.888 12.265 1.00 93.69 113 ASP A CA 1
ATOM 899 C C . ASP A 1 113 ? -6.812 -4.911 11.378 1.00 93.69 113 ASP A C 1
ATOM 901 O O . ASP A 1 113 ? -6.587 -3.757 11.745 1.00 93.69 113 ASP A O 1
ATOM 905 N N . PHE A 1 114 ? -6.361 -5.352 10.201 1.00 95.50 114 PHE A N 1
ATOM 906 C CA . PHE A 1 114 ? -5.610 -4.495 9.279 1.00 95.50 114 PHE A CA 1
ATOM 907 C C . PHE A 1 114 ? -6.145 -4.519 7.848 1.00 95.50 114 PHE A C 1
ATOM 909 O O . PHE A 1 114 ? -6.586 -5.547 7.333 1.00 95.50 114 PHE A O 1
ATOM 916 N N . VAL A 1 115 ? -6.024 -3.390 7.155 1.00 97.12 115 VAL A N 1
ATOM 917 C CA . VAL A 1 115 ? -6.190 -3.311 5.700 1.00 97.12 115 VAL A CA 1
ATOM 918 C C . VAL A 1 115 ? -4.839 -2.999 5.087 1.00 97.12 115 VAL A C 1
ATOM 920 O O . VAL A 1 115 ? -4.261 -1.971 5.405 1.00 97.12 115 VAL A O 1
ATOM 923 N N . PHE A 1 116 ? -4.339 -3.854 4.197 1.00 97.75 116 PHE A N 1
ATOM 924 C CA . PHE A 1 116 ? -3.134 -3.589 3.419 1.00 97.75 116 PHE A CA 1
ATOM 925 C C . PHE A 1 116 ? -3.477 -3.341 1.949 1.00 97.75 116 PHE A C 1
ATOM 927 O O . PHE A 1 116 ? -3.829 -4.264 1.209 1.00 97.75 116 PHE A O 1
ATOM 934 N N . ILE A 1 117 ? -3.369 -2.083 1.533 1.00 97.38 117 ILE A N 1
ATOM 935 C CA . ILE A 1 117 ? -3.501 -1.627 0.151 1.00 97.38 117 ILE A CA 1
ATOM 936 C C . ILE A 1 117 ? -2.105 -1.639 -0.466 1.00 97.38 117 ILE A C 1
ATOM 938 O O . ILE A 1 117 ? -1.249 -0.847 -0.083 1.00 97.38 117 ILE A O 1
ATOM 942 N N . ASN A 1 118 ? -1.863 -2.541 -1.409 1.00 97.00 118 ASN A N 1
ATOM 943 C CA . ASN A 1 118 ? -0.551 -2.697 -2.023 1.00 97.00 118 ASN A CA 1
ATOM 944 C C . ASN A 1 118 ? -0.615 -2.352 -3.512 1.00 97.00 118 ASN A C 1
ATOM 946 O O . ASN A 1 118 ? -1.060 -3.169 -4.322 1.00 97.00 118 ASN A O 1
ATOM 950 N N . ASP A 1 119 ? -0.194 -1.138 -3.864 1.00 95.38 119 ASP A N 1
ATOM 951 C CA . ASP A 1 119 ? -0.197 -0.636 -5.233 1.00 95.38 119 ASP A CA 1
ATOM 952 C C . ASP A 1 119 ? 1.203 -0.600 -5.858 1.00 95.38 119 ASP A C 1
ATOM 954 O O . ASP A 1 119 ? 1.863 0.439 -5.970 1.00 95.38 119 ASP A O 1
ATOM 958 N N . CYS A 1 120 ? 1.633 -1.777 -6.304 1.00 94.06 120 CYS A N 1
ATOM 959 C CA . CYS A 1 120 ? 2.870 -1.984 -7.042 1.00 94.06 120 CYS A CA 1
ATOM 960 C C . CYS A 1 120 ? 2.758 -3.189 -7.993 1.00 94.06 120 CYS A C 1
ATOM 962 O O . CYS A 1 120 ? 1.778 -3.943 -7.967 1.00 94.06 120 CYS A O 1
ATOM 964 N N . CYS A 1 121 ? 3.767 -3.381 -8.846 1.00 92.25 121 CYS A N 1
ATOM 965 C CA . CYS A 1 121 ? 3.888 -4.579 -9.680 1.00 92.25 121 CYS A CA 1
ATOM 966 C C . CYS A 1 121 ? 3.962 -5.842 -8.813 1.00 92.25 121 CYS A C 1
ATOM 968 O O . CYS A 1 121 ? 4.573 -5.827 -7.745 1.00 92.25 121 CYS A O 1
ATOM 970 N N . TYR A 1 122 ? 3.355 -6.938 -9.275 1.00 94.69 122 TYR A N 1
ATOM 971 C CA . TYR A 1 122 ? 3.337 -8.225 -8.570 1.00 94.69 122 TYR A CA 1
ATOM 972 C C . TYR A 1 122 ? 2.737 -8.177 -7.154 1.00 94.69 122 TYR A C 1
ATOM 974 O O . TYR A 1 122 ? 2.935 -9.107 -6.364 1.00 94.69 122 TYR A O 1
ATOM 982 N N . SER A 1 123 ? 2.001 -7.117 -6.805 1.00 96.19 123 SER A N 1
ATOM 983 C CA . SER A 1 123 ? 1.513 -6.852 -5.444 1.00 96.19 123 SER A CA 1
ATOM 984 C C . SER A 1 123 ? 0.679 -7.994 -4.860 1.00 96.19 123 SER A C 1
ATOM 986 O O . SER A 1 123 ? 0.759 -8.262 -3.661 1.00 96.19 123 SER A O 1
ATOM 988 N N . GLY A 1 124 ? -0.057 -8.741 -5.689 1.00 97.12 124 GLY A N 1
ATOM 989 C CA . GLY A 1 124 ? -0.828 -9.918 -5.280 1.00 97.12 124 GLY A CA 1
ATOM 990 C C . GLY A 1 124 ? 0.021 -11.062 -4.721 1.00 97.12 124 GLY A C 1
ATOM 991 O O . GLY A 1 124 ? -0.508 -11.939 -4.032 1.00 97.12 124 GLY A O 1
ATOM 992 N N . SER A 1 125 ? 1.338 -11.052 -4.950 1.00 97.50 125 SER A N 1
ATOM 993 C CA . SER A 1 125 ? 2.264 -12.041 -4.388 1.00 97.50 125 SER A CA 1
ATOM 994 C C . SER A 1 125 ? 2.347 -11.997 -2.855 1.00 97.50 125 SER A C 1
ATOM 996 O O . SER A 1 125 ? 2.736 -13.002 -2.266 1.00 97.50 125 SER A O 1
ATOM 998 N N . VAL A 1 126 ? 1.882 -10.921 -2.199 1.00 97.88 126 VAL A N 1
ATOM 999 C CA . VAL A 1 126 ? 1.742 -10.812 -0.729 1.00 97.88 126 VAL A CA 1
ATOM 1000 C C . VAL A 1 126 ? 0.759 -11.824 -0.126 1.00 97.88 126 VAL A C 1
ATOM 1002 O O . VAL A 1 126 ? 0.920 -12.257 1.016 1.00 97.88 126 VAL A O 1
ATOM 1005 N N . ILE A 1 127 ? -0.258 -12.247 -0.887 1.00 98.06 127 ILE A N 1
ATOM 1006 C CA . ILE A 1 127 ? -1.381 -13.032 -0.351 1.00 98.06 127 ILE A CA 1
ATOM 1007 C C . ILE A 1 127 ? -0.906 -14.388 0.185 1.00 98.06 127 ILE A C 1
ATOM 1009 O O . ILE A 1 127 ? -1.372 -14.836 1.233 1.00 98.06 127 ILE A O 1
ATOM 1013 N N . LYS A 1 128 ? 0.014 -15.058 -0.520 1.00 97.88 128 LYS A N 1
ATOM 1014 C CA . LYS A 1 128 ? 0.518 -16.380 -0.116 1.00 97.88 128 LYS A CA 1
ATOM 1015 C C . LYS A 1 128 ? 1.370 -16.304 1.166 1.00 97.88 128 LYS A C 1
ATOM 1017 O O . LYS A 1 128 ? 1.057 -17.064 2.082 1.00 97.88 128 LYS A O 1
ATOM 1022 N N . PRO A 1 129 ? 2.373 -15.411 1.285 1.00 97.31 129 PRO A N 1
ATOM 1023 C CA . PRO A 1 129 ? 3.076 -15.157 2.541 1.00 97.31 129 PRO A CA 1
ATOM 1024 C C . PRO A 1 129 ? 2.135 -14.860 3.709 1.00 97.31 129 PRO A C 1
ATOM 1026 O O . PRO A 1 129 ? 2.228 -15.528 4.729 1.00 97.31 129 PRO A O 1
ATOM 1029 N N . PHE A 1 130 ? 1.171 -13.949 3.550 1.00 98.00 130 PHE A N 1
ATOM 1030 C CA . PHE A 1 130 ? 0.262 -13.588 4.644 1.00 98.00 130 PHE A CA 1
ATOM 1031 C C . PHE A 1 130 ? -0.659 -14.741 5.073 1.00 98.00 130 PHE A C 1
ATOM 1033 O O . PHE A 1 130 ? -0.978 -14.862 6.252 1.00 98.00 130 PHE A O 1
ATOM 1040 N N . LYS A 1 131 ? -1.067 -15.617 4.146 1.00 97.38 131 LYS A N 1
ATOM 1041 C CA . LYS A 1 131 ? -1.773 -16.862 4.494 1.00 97.38 131 LYS A CA 1
ATOM 1042 C C . LYS A 1 131 ? -0.875 -17.855 5.233 1.00 97.38 131 LYS A C 1
ATOM 1044 O O . LYS A 1 131 ? -1.343 -18.510 6.149 1.00 97.38 131 LYS A O 1
ATOM 1049 N N . LYS A 1 132 ? 0.400 -17.971 4.842 1.00 96.75 132 LYS A N 1
ATOM 1050 C CA . LYS A 1 132 ? 1.374 -18.895 5.455 1.00 96.75 132 LYS A CA 1
ATOM 1051 C C . LYS A 1 132 ? 1.621 -18.587 6.938 1.00 96.75 132 LYS A C 1
ATOM 1053 O O . LYS A 1 132 ? 1.915 -19.506 7.689 1.00 96.75 132 LYS A O 1
ATOM 1058 N N . ILE A 1 133 ? 1.520 -17.320 7.336 1.00 95.56 133 ILE A N 1
ATOM 1059 C CA . ILE A 1 133 ? 1.684 -16.865 8.728 1.00 95.56 133 ILE A CA 1
ATOM 1060 C C . ILE A 1 133 ? 0.344 -16.532 9.412 1.00 95.56 133 ILE A C 1
ATOM 1062 O O . ILE A 1 133 ? 0.312 -15.745 10.352 1.00 95.56 133 ILE A O 1
ATOM 1066 N N . ASP A 1 134 ? -0.768 -17.085 8.916 1.00 95.38 134 ASP A N 1
ATOM 1067 C CA . ASP A 1 134 ? -2.115 -16.970 9.499 1.00 95.38 134 ASP A CA 1
ATOM 1068 C C . ASP A 1 134 ? -2.675 -15.543 9.675 1.00 95.38 134 ASP A C 1
ATOM 1070 O O . ASP A 1 134 ? -3.627 -15.336 10.429 1.00 95.38 134 ASP A O 1
ATOM 1074 N N . LEU A 1 135 ? -2.174 -14.551 8.931 1.00 94.88 135 LEU A N 1
ATOM 1075 C CA . LEU A 1 135 ? -2.771 -13.209 8.907 1.00 94.88 135 LEU A CA 1
ATOM 1076 C C . LEU A 1 135 ? -4.077 -13.168 8.116 1.00 94.88 135 LEU A C 1
ATOM 1078 O O . LEU A 1 135 ? -5.002 -12.430 8.457 1.00 94.88 135 LEU A O 1
ATOM 1082 N N . LEU A 1 136 ? -4.157 -13.945 7.032 1.00 96.81 136 LEU A N 1
ATOM 1083 C CA . LEU A 1 136 ? -5.324 -13.983 6.155 1.00 96.81 136 LEU A CA 1
ATOM 1084 C C . LEU A 1 136 ? -6.033 -15.341 6.229 1.00 96.81 136 LEU A C 1
ATOM 1086 O O . LEU A 1 136 ? -5.386 -16.365 6.018 1.00 96.81 136 LEU A O 1
ATOM 1090 N N . PRO A 1 137 ? -7.367 -15.364 6.419 1.00 94.88 137 PRO A N 1
ATOM 1091 C CA . PRO A 1 137 ? -8.259 -14.209 6.580 1.00 94.88 137 PRO A CA 1
ATOM 1092 C C . PRO A 1 137 ? -8.344 -13.685 8.025 1.00 94.88 137 PRO A C 1
ATOM 1094 O O . PRO A 1 137 ? -9.152 -12.810 8.299 1.00 94.88 137 PRO A O 1
ATOM 1097 N N . LYS A 1 138 ? -7.572 -14.231 8.968 1.00 93.25 138 LYS A N 1
ATOM 1098 C CA . LYS A 1 138 ? -7.830 -14.100 10.409 1.00 93.25 138 LYS A CA 1
ATOM 1099 C C . LYS A 1 138 ? -7.814 -12.673 10.958 1.00 93.25 138 LYS A C 1
ATOM 1101 O O . LYS A 1 138 ? -8.623 -12.382 11.832 1.00 93.25 138 LYS A O 1
ATOM 1106 N N . ASN A 1 139 ? -6.938 -11.807 10.465 1.00 92.50 139 ASN A N 1
ATOM 1107 C CA . ASN A 1 139 ? -6.691 -10.476 11.027 1.00 92.50 139 ASN A CA 1
ATOM 1108 C C . ASN A 1 139 ? -6.685 -9.372 9.971 1.00 92.50 139 ASN A C 1
ATOM 1110 O O . ASN A 1 139 ? -6.523 -8.213 10.319 1.00 92.50 139 ASN A O 1
ATOM 1114 N N . GLY A 1 140 ? -6.837 -9.686 8.685 1.00 95.81 140 GLY A N 1
ATOM 1115 C CA . GLY A 1 140 ? -6.655 -8.643 7.688 1.00 95.81 140 GLY A CA 1
ATOM 1116 C C . GLY A 1 140 ? -7.396 -8.802 6.385 1.00 95.81 140 GLY A C 1
ATOM 1117 O O . GLY A 1 140 ? -7.988 -9.840 6.075 1.00 95.81 140 GLY A O 1
ATOM 1118 N N . LEU A 1 141 ? -7.316 -7.720 5.624 1.00 96.69 141 LEU A N 1
ATOM 1119 C CA . LEU A 1 141 ? -7.765 -7.551 4.257 1.00 96.69 141 LEU A CA 1
ATOM 1120 C C . LEU A 1 141 ? -6.575 -7.061 3.433 1.00 96.69 141 LEU A C 1
ATOM 1122 O O . LEU A 1 141 ? -5.987 -6.033 3.737 1.00 96.69 141 LEU A O 1
ATOM 1126 N N . VAL A 1 142 ? -6.245 -7.769 2.362 1.00 97.44 142 VAL A N 1
ATOM 1127 C CA . VAL A 1 142 ? -5.312 -7.307 1.333 1.00 97.44 142 VAL A CA 1
ATOM 1128 C C . VAL A 1 142 ? -6.101 -6.844 0.116 1.00 97.44 142 VAL A C 1
ATOM 1130 O O . VAL A 1 142 ? -6.929 -7.598 -0.407 1.00 97.44 142 VAL A O 1
ATOM 1133 N N . LEU A 1 143 ? -5.787 -5.637 -0.353 1.00 96.56 143 LEU A N 1
ATOM 1134 C CA . LEU A 1 143 ? -6.246 -5.035 -1.602 1.00 96.56 143 LEU A CA 1
ATOM 1135 C C . LEU A 1 143 ? -5.014 -4.753 -2.469 1.00 96.56 143 LEU A C 1
ATOM 1137 O O . LEU A 1 143 ? -4.357 -3.723 -2.324 1.00 96.56 143 LEU A O 1
ATOM 1141 N N . ALA A 1 144 ? -4.677 -5.687 -3.352 1.00 96.19 144 ALA A N 1
ATOM 1142 C CA . ALA A 1 144 ? -3.505 -5.592 -4.214 1.00 96.19 144 ALA A CA 1
ATOM 1143 C C . ALA A 1 144 ? -3.895 -5.115 -5.615 1.00 96.19 144 ALA A C 1
ATOM 1145 O O . ALA A 1 144 ? -4.897 -5.566 -6.177 1.00 96.19 144 ALA A O 1
ATOM 1146 N N . SER A 1 145 ? -3.091 -4.227 -6.193 1.00 94.94 145 SER A N 1
ATOM 1147 C CA . SER A 1 145 ? -3.364 -3.663 -7.513 1.00 94.94 145 SER A CA 1
ATOM 1148 C C . SER A 1 145 ? -3.228 -4.692 -8.637 1.00 94.94 145 SER A C 1
ATOM 1150 O O . SER A 1 145 ? -3.989 -4.635 -9.597 1.00 94.94 145 SER A O 1
ATOM 1152 N N . ALA A 1 146 ? -2.347 -5.680 -8.498 1.00 94.50 146 ALA A N 1
ATOM 1153 C CA . ALA A 1 146 ? -1.995 -6.642 -9.538 1.00 94.50 146 ALA A CA 1
ATOM 1154 C C . ALA A 1 146 ? -1.972 -8.087 -9.009 1.00 94.50 146 ALA A C 1
ATOM 1156 O O . ALA A 1 146 ? -1.862 -8.333 -7.805 1.00 94.50 146 ALA A O 1
ATOM 1157 N N . ARG A 1 147 ? -2.035 -9.067 -9.910 1.00 95.38 147 ARG A N 1
ATOM 1158 C CA . ARG A 1 147 ? -1.719 -10.478 -9.649 1.00 95.38 147 ARG A CA 1
ATOM 1159 C C . ARG A 1 147 ? -0.233 -10.692 -9.342 1.00 95.38 147 ARG A C 1
ATOM 1161 O O . ARG A 1 147 ? 0.583 -9.816 -9.613 1.00 95.38 147 ARG A O 1
ATOM 1168 N N . PRO A 1 148 ? 0.146 -11.859 -8.781 1.00 95.88 148 PRO A N 1
ATOM 1169 C CA . PRO A 1 148 ? 1.538 -12.171 -8.457 1.00 95.88 148 PRO A CA 1
ATOM 1170 C C . PRO A 1 148 ? 2.491 -12.206 -9.659 1.00 95.88 148 PRO A C 1
ATOM 1172 O O . PRO A 1 148 ? 3.698 -12.214 -9.452 1.00 95.88 148 PRO A O 1
ATOM 1175 N N . ASP A 1 149 ? 1.963 -12.283 -10.877 1.00 93.12 149 ASP A N 1
ATOM 1176 C CA . ASP A 1 149 ? 2.676 -12.526 -12.131 1.00 93.12 149 ASP A CA 1
ATOM 1177 C C . ASP A 1 149 ? 2.470 -11.413 -13.175 1.00 93.12 149 ASP A C 1
ATOM 1179 O O . ASP A 1 149 ? 2.801 -11.603 -14.343 1.00 93.12 149 ASP A O 1
ATOM 1183 N N . GLU A 1 150 ? 1.951 -10.246 -12.778 1.00 91.56 150 GLU A N 1
ATOM 1184 C CA . GLU A 1 150 ? 1.685 -9.137 -13.703 1.00 91.56 150 GLU A CA 1
ATOM 1185 C C . GLU A 1 150 ? 2.151 -7.767 -13.176 1.00 91.56 150 GLU A C 1
ATOM 1187 O O . GLU A 1 150 ? 2.342 -7.544 -11.975 1.00 91.56 150 GLU A O 1
ATOM 1192 N N . TYR A 1 151 ? 2.314 -6.827 -14.108 1.00 89.69 151 TYR A N 1
ATOM 1193 C CA . TYR A 1 151 ? 2.645 -5.431 -13.826 1.00 89.69 151 TYR A CA 1
ATOM 1194 C C . TYR A 1 151 ? 1.409 -4.625 -13.392 1.00 89.69 151 TYR A C 1
ATOM 1196 O O . TYR A 1 151 ? 0.284 -4.931 -13.788 1.00 89.69 151 TYR A O 1
ATOM 1204 N N . SER A 1 152 ? 1.627 -3.563 -12.609 1.00 89.00 152 SER A N 1
ATOM 1205 C CA . SER A 1 152 ? 0.593 -2.569 -12.278 1.00 89.00 152 SER A CA 1
ATOM 1206 C C . SER A 1 152 ? 0.649 -1.388 -13.259 1.00 89.00 152 SER A C 1
ATOM 1208 O O . SER A 1 152 ? 1.733 -0.959 -13.648 1.00 89.00 152 SER A O 1
ATOM 1210 N N . LEU A 1 153 ? -0.515 -0.834 -13.612 1.00 84.88 153 LEU A N 1
ATOM 1211 C CA . LEU A 1 153 ? -0.709 0.426 -14.348 1.00 84.88 153 LEU A CA 1
ATOM 1212 C C . LEU A 1 153 ? -0.550 1.670 -13.456 1.00 84.88 153 LEU A C 1
ATOM 1214 O O . LEU A 1 153 ? -0.861 2.785 -13.869 1.00 84.88 153 LEU A O 1
ATOM 1218 N N . GLY A 1 154 ? -0.099 1.494 -12.217 1.00 74.94 154 GLY A N 1
ATOM 1219 C CA . GLY A 1 154 ? 0.141 2.586 -11.290 1.00 74.94 154 GLY A CA 1
ATOM 1220 C C . GLY A 1 154 ? -1.131 3.202 -10.696 1.00 74.94 154 GLY A C 1
ATOM 1221 O O . GLY A 1 154 ? -2.126 2.507 -10.488 1.00 74.94 154 GLY A O 1
ATOM 1222 N N . GLY A 1 155 ? -1.093 4.518 -10.434 1.00 75.12 155 GLY A N 1
ATOM 1223 C CA . GLY A 1 155 ? -2.049 5.256 -9.590 1.00 75.12 155 GLY A CA 1
ATOM 1224 C C . GLY A 1 155 ? -3.517 5.193 -10.030 1.00 75.12 155 GLY A C 1
ATOM 1225 O O . GLY A 1 155 ? -4.418 5.504 -9.251 1.00 75.12 155 GLY A O 1
ATOM 1226 N N . ASN A 1 156 ? -3.794 4.698 -11.242 1.00 83.56 156 ASN A N 1
ATOM 1227 C CA . ASN A 1 156 ? -5.143 4.369 -11.709 1.00 83.56 156 ASN A CA 1
ATOM 1228 C C . ASN A 1 156 ? -5.893 3.446 -10.738 1.00 83.56 156 ASN A C 1
ATOM 1230 O O . ASN A 1 156 ? -7.094 3.621 -10.524 1.00 83.56 156 ASN A O 1
ATOM 1234 N N . TYR A 1 157 ? -5.200 2.476 -10.138 1.00 89.62 157 TYR A N 1
ATOM 1235 C CA . TYR A 1 157 ? -5.803 1.584 -9.155 1.00 89.62 157 TYR A CA 1
ATOM 1236 C C . TYR A 1 157 ? -6.209 2.323 -7.883 1.00 89.62 157 TYR A C 1
ATOM 1238 O O . TYR A 1 157 ? -7.361 2.215 -7.462 1.00 89.62 157 TYR A O 1
ATOM 1246 N N . GLN A 1 158 ? -5.292 3.095 -7.297 1.00 88.19 158 GLN A N 1
ATOM 1247 C CA . GLN A 1 158 ? -5.546 3.834 -6.064 1.00 88.19 158 GLN A CA 1
ATOM 1248 C C . GLN A 1 158 ? -6.678 4.859 -6.234 1.00 88.19 158 GLN A C 1
ATOM 1250 O O . GLN A 1 158 ? -7.546 4.953 -5.369 1.00 88.19 158 GLN A O 1
ATOM 1255 N N . ASN A 1 159 ? -6.757 5.530 -7.387 1.00 88.12 159 ASN A N 1
ATOM 1256 C CA . ASN A 1 159 ? -7.859 6.441 -7.709 1.00 88.12 159 ASN A CA 1
ATOM 1257 C C . ASN A 1 159 ? -9.216 5.720 -7.772 1.00 88.12 159 ASN A C 1
ATOM 1259 O O . ASN A 1 159 ? -10.187 6.171 -7.166 1.00 88.12 159 ASN A O 1
ATOM 1263 N N . GLN A 1 160 ? -9.294 4.571 -8.454 1.00 89.00 160 GLN A N 1
ATOM 1264 C CA . GLN A 1 160 ? -10.526 3.771 -8.491 1.00 89.00 160 GLN A CA 1
ATOM 1265 C C . GLN A 1 160 ? -10.904 3.210 -7.115 1.00 89.00 160 GLN A C 1
ATOM 1267 O O . GLN A 1 160 ? -12.089 3.042 -6.821 1.00 89.00 160 GLN A O 1
ATOM 1272 N N . LEU A 1 161 ? -9.904 2.890 -6.291 1.00 90.31 161 LEU A N 1
ATOM 1273 C CA . LEU A 1 161 ? -10.086 2.410 -4.929 1.00 90.31 161 LEU A CA 1
ATOM 1274 C C . LEU A 1 161 ? -10.738 3.488 -4.054 1.00 90.31 161 LEU A C 1
ATOM 1276 O O . LEU A 1 161 ? -11.783 3.236 -3.456 1.00 90.31 161 LEU A O 1
ATOM 1280 N N . VAL A 1 162 ? -10.154 4.690 -4.035 1.00 91.62 162 VAL A N 1
ATOM 1281 C CA . VAL A 1 162 ? -10.684 5.853 -3.307 1.00 91.62 162 VAL A CA 1
ATOM 1282 C C . VAL A 1 162 ? -12.099 6.174 -3.771 1.00 91.62 162 VAL A C 1
ATOM 1284 O O . VAL A 1 162 ? -12.994 6.317 -2.944 1.00 91.62 162 VAL A O 1
ATOM 1287 N N . GLU A 1 163 ? -12.336 6.205 -5.082 1.00 90.75 163 GLU A N 1
ATOM 1288 C CA . GLU A 1 163 ? -13.662 6.502 -5.623 1.00 90.75 163 GLU A CA 1
ATOM 1289 C C . GLU A 1 163 ? -14.712 5.470 -5.193 1.00 90.75 163 GLU A C 1
ATOM 1291 O O . GLU A 1 163 ? -15.821 5.834 -4.802 1.00 90.75 163 GLU A O 1
ATOM 1296 N N . ALA A 1 164 ? -14.365 4.177 -5.188 1.00 89.19 164 ALA A N 1
ATOM 1297 C CA . ALA A 1 164 ? -15.261 3.137 -4.689 1.00 89.19 164 ALA A CA 1
ATOM 1298 C C . ALA A 1 164 ? -15.635 3.367 -3.215 1.00 89.19 164 ALA A C 1
ATOM 1300 O O . ALA A 1 164 ? -16.804 3.229 -2.847 1.00 89.19 164 ALA A O 1
ATOM 1301 N N . PHE A 1 165 ? -14.670 3.760 -2.386 1.00 90.88 165 PHE A N 1
ATOM 1302 C CA . PHE A 1 165 ? -14.894 4.026 -0.969 1.00 90.88 165 PHE A CA 1
ATOM 1303 C C . PHE A 1 165 ? -15.684 5.308 -0.702 1.00 90.88 165 PHE A C 1
ATOM 1305 O O . PHE A 1 165 ? -16.566 5.292 0.160 1.00 90.88 165 PHE A O 1
ATOM 1312 N N . ARG A 1 166 ? -15.477 6.367 -1.494 1.00 90.19 166 ARG A N 1
ATOM 1313 C CA . ARG A 1 166 ? -16.299 7.589 -1.457 1.00 90.19 166 ARG A CA 1
ATOM 1314 C C . ARG A 1 166 ? -17.777 7.292 -1.675 1.00 90.19 166 ARG A C 1
ATOM 1316 O O . ARG A 1 166 ? -18.626 7.785 -0.937 1.00 90.19 166 ARG A O 1
ATOM 1323 N N . ILE A 1 167 ? -18.091 6.410 -2.624 1.00 88.50 167 ILE A N 1
ATOM 1324 C CA . ILE A 1 167 ? -19.470 5.963 -2.876 1.00 88.50 167 ILE A CA 1
ATOM 1325 C C . ILE A 1 167 ? -19.908 4.793 -1.975 1.00 88.50 167 ILE A C 1
ATOM 1327 O O . ILE A 1 167 ? -20.914 4.139 -2.258 1.00 88.50 167 ILE A O 1
ATOM 1331 N N . ARG A 1 168 ? -19.157 4.512 -0.898 1.00 84.00 168 ARG A N 1
ATOM 1332 C CA . ARG A 1 168 ? -19.420 3.470 0.115 1.00 84.00 168 ARG A CA 1
ATOM 1333 C C . ARG A 1 168 ? -19.616 2.080 -0.479 1.00 84.00 168 ARG A C 1
ATOM 1335 O O . ARG A 1 168 ? -20.467 1.295 -0.057 1.00 84.00 168 ARG A O 1
ATOM 1342 N N . ARG A 1 169 ? -18.827 1.773 -1.501 1.00 85.19 169 ARG A N 1
ATOM 1343 C CA . ARG A 1 169 ? -18.868 0.501 -2.201 1.00 85.19 169 ARG A CA 1
ATOM 1344 C C . ARG A 1 169 ? -17.586 -0.260 -1.939 1.00 85.19 169 ARG A C 1
ATOM 1346 O O . ARG A 1 169 ? -16.490 0.246 -2.145 1.00 85.19 169 ARG A O 1
ATOM 1353 N N . GLU A 1 170 ? -17.741 -1.524 -1.562 1.00 82.44 170 GLU A N 1
ATOM 1354 C CA . GLU A 1 170 ? -16.610 -2.444 -1.498 1.00 82.44 170 GLU A CA 1
ATOM 1355 C C . GLU A 1 170 ? -15.862 -2.444 -2.832 1.00 82.44 170 GLU A C 1
ATOM 1357 O O . GLU A 1 170 ? -16.466 -2.613 -3.909 1.00 82.44 170 GLU A O 1
ATOM 1362 N N . TYR A 1 171 ? -14.538 -2.328 -2.761 1.00 81.06 171 TYR A N 1
ATOM 1363 C CA . TYR A 1 171 ? -13.711 -2.512 -3.939 1.00 81.06 171 TYR A CA 1
ATOM 1364 C C . TYR A 1 171 ? -13.706 -3.999 -4.308 1.00 81.06 171 TYR A C 1
ATOM 1366 O O . TYR A 1 171 ? -12.956 -4.826 -3.780 1.00 81.06 171 TYR A O 1
ATOM 1374 N N . ARG A 1 172 ? -14.642 -4.362 -5.186 1.00 71.06 172 ARG A N 1
ATOM 1375 C CA . ARG A 1 172 ? -14.807 -5.717 -5.713 1.00 71.06 172 ARG A CA 1
ATOM 1376 C C . ARG A 1 172 ? -14.083 -5.840 -7.044 1.00 71.06 172 ARG A C 1
ATOM 1378 O O . ARG A 1 172 ? -14.124 -4.919 -7.854 1.00 71.06 172 ARG A O 1
ATOM 1385 N N . ARG A 1 173 ? -13.520 -7.027 -7.287 1.00 66.25 173 ARG A N 1
ATOM 1386 C CA . ARG A 1 173 ? -12.867 -7.476 -8.529 1.00 66.25 173 ARG A CA 1
ATOM 1387 C C . ARG A 1 173 ? -13.807 -7.336 -9.736 1.00 66.25 173 ARG A C 1
ATOM 1389 O O . ARG A 1 173 ? -14.467 -8.300 -10.114 1.00 66.25 173 ARG A O 1
ATOM 1396 N N . ARG A 1 174 ? -13.959 -6.126 -10.283 1.00 61.88 174 ARG A N 1
ATOM 1397 C CA . ARG A 1 174 ? -15.084 -5.810 -11.182 1.00 61.88 174 ARG A CA 1
ATOM 1398 C C . ARG A 1 174 ? -14.739 -5.650 -12.650 1.00 61.88 174 ARG A C 1
ATOM 1400 O O . ARG A 1 174 ? -15.683 -5.594 -13.425 1.00 61.88 174 ARG A O 1
ATOM 1407 N N . LYS A 1 175 ? -13.462 -5.676 -13.028 1.00 79.38 175 LYS A N 1
ATOM 1408 C CA . LYS A 1 175 ? -12.938 -5.961 -14.376 1.00 79.38 175 LYS A CA 1
ATOM 1409 C C . LYS A 1 175 ? -11.412 -5.814 -14.341 1.00 79.38 175 LYS A C 1
ATOM 1411 O O . LYS A 1 175 ? -10.905 -5.195 -13.403 1.00 79.38 175 LYS A O 1
ATOM 1416 N N . PRO A 1 176 ? -10.684 -6.393 -15.307 1.00 86.88 176 PRO A N 1
ATOM 1417 C CA . PRO A 1 176 ? -9.318 -5.970 -15.563 1.00 86.88 176 PRO A CA 1
ATOM 1418 C C . PRO A 1 176 ? -9.282 -4.462 -15.855 1.00 86.88 176 PRO A C 1
ATOM 1420 O O . PRO A 1 176 ? -10.213 -3.925 -16.459 1.00 86.88 176 PRO A O 1
ATOM 1423 N N . ILE A 1 177 ? -8.224 -3.795 -15.415 1.00 86.81 177 ILE A N 1
ATOM 1424 C CA . ILE A 1 177 ? -7.882 -2.431 -15.806 1.00 86.81 177 ILE A CA 1
ATOM 1425 C C . ILE A 1 177 ? -6.909 -2.567 -16.975 1.00 86.81 177 ILE A C 1
ATOM 1427 O O . ILE A 1 177 ? -5.891 -3.244 -16.856 1.00 86.81 177 ILE A O 1
ATOM 1431 N N . GLU A 1 178 ? -7.236 -1.966 -18.112 1.00 88.69 178 GLU A N 1
ATOM 1432 C CA . GLU A 1 178 ? -6.370 -1.964 -19.291 1.00 88.69 178 GLU A CA 1
ATOM 1433 C C . GLU A 1 178 ? -5.787 -0.572 -19.498 1.00 88.69 178 GLU A C 1
ATOM 1435 O O . GLU A 1 178 ? -6.471 0.432 -19.294 1.00 88.69 178 GLU A O 1
ATOM 1440 N N . GLY A 1 179 ? -4.532 -0.516 -19.926 1.00 86.06 179 GLY A N 1
ATOM 1441 C CA . GLY A 1 179 ? -3.860 0.731 -20.243 1.00 86.06 179 GLY A CA 1
ATOM 1442 C C . GLY A 1 179 ? -2.534 0.494 -20.945 1.00 86.06 179 GLY A C 1
ATOM 1443 O O . GLY A 1 179 ? -2.158 -0.641 -21.255 1.00 86.06 179 GLY A O 1
ATOM 1444 N N . GLU A 1 180 ? -1.828 1.585 -21.184 1.00 86.50 180 GLU A N 1
ATOM 1445 C CA . GLU A 1 180 ? -0.472 1.574 -21.712 1.00 86.50 180 GLU A CA 1
ATOM 1446 C C . GLU A 1 180 ? 0.500 1.915 -20.585 1.00 86.50 180 GLU A C 1
ATOM 1448 O O . GLU A 1 180 ? 0.197 2.729 -19.713 1.00 86.50 180 GLU A O 1
ATOM 1453 N N . GLY A 1 181 ? 1.653 1.258 -20.582 1.00 79.94 181 GLY A N 1
ATOM 1454 C CA . GLY A 1 181 ? 2.741 1.559 -19.664 1.00 79.94 181 GLY A CA 1
ATOM 1455 C C . GLY A 1 181 ? 4.081 1.426 -20.363 1.00 79.94 181 GLY A C 1
ATOM 1456 O O . GLY A 1 181 ? 4.199 0.748 -21.385 1.00 79.94 181 GLY A O 1
ATOM 1457 N N . ASP A 1 182 ? 5.094 2.064 -19.801 1.00 79.69 182 ASP A N 1
ATOM 1458 C CA . ASP A 1 182 ? 6.440 2.038 -20.349 1.00 79.69 182 ASP A CA 1
ATOM 1459 C C . ASP A 1 182 ? 7.267 0.943 -19.678 1.00 79.69 182 ASP A C 1
ATOM 1461 O O . ASP A 1 182 ? 7.458 0.924 -18.462 1.00 79.69 182 ASP A O 1
ATOM 1465 N N . LEU A 1 183 ? 7.765 0.010 -20.488 1.00 76.81 183 LEU A N 1
ATOM 1466 C CA . LEU A 1 183 ? 8.745 -0.974 -20.058 1.00 76.81 183 LEU A CA 1
ATOM 1467 C C . LEU A 1 183 ? 10.143 -0.442 -20.357 1.00 76.81 183 LEU A C 1
ATOM 1469 O O . LEU A 1 183 ? 10.570 -0.393 -21.515 1.00 76.81 183 LEU A O 1
ATOM 1473 N N . GLU A 1 184 ? 10.866 -0.090 -19.302 1.00 79.50 184 GLU A N 1
ATOM 1474 C CA . GLU A 1 184 ? 12.265 0.308 -19.390 1.00 79.50 184 GLU A CA 1
ATOM 1475 C C . GLU A 1 184 ? 13.185 -0.905 -19.234 1.00 79.50 184 GLU A C 1
ATOM 1477 O O . GLU A 1 184 ? 13.044 -1.708 -18.311 1.00 79.50 184 GLU A O 1
ATOM 1482 N N . TYR A 1 185 ? 14.151 -1.047 -20.137 1.00 76.50 185 TYR A N 1
ATOM 1483 C CA . TYR A 1 185 ? 15.162 -2.097 -20.057 1.00 76.50 185 TYR A CA 1
ATOM 1484 C C . TYR A 1 185 ? 16.509 -1.621 -20.600 1.00 76.50 185 TYR A C 1
ATOM 1486 O O . TYR A 1 185 ? 16.602 -0.701 -21.417 1.00 76.50 185 TYR A O 1
ATOM 1494 N N . MET A 1 186 ? 17.577 -2.266 -20.135 1.00 78.94 186 MET A N 1
ATOM 1495 C CA . MET A 1 186 ? 18.933 -2.006 -20.607 1.00 78.94 186 MET A CA 1
ATOM 1496 C C . MET A 1 186 ? 19.202 -2.856 -21.844 1.00 78.94 186 MET A C 1
ATOM 1498 O O . MET A 1 186 ? 19.272 -4.082 -21.771 1.00 78.94 186 MET A O 1
ATOM 1502 N N . ARG A 1 187 ? 19.349 -2.208 -23.000 1.00 80.75 187 ARG A N 1
ATOM 1503 C CA . ARG A 1 187 ? 19.693 -2.879 -24.256 1.00 80.75 187 ARG A CA 1
ATOM 1504 C C . ARG A 1 187 ? 21.201 -2.781 -24.493 1.00 80.75 187 ARG A C 1
ATOM 1506 O O . ARG A 1 187 ? 21.719 -1.661 -24.481 1.00 80.75 187 ARG A O 1
ATOM 1513 N N . PRO A 1 188 ? 21.900 -3.900 -24.763 1.00 82.69 188 PRO A N 1
ATOM 1514 C CA . PRO A 1 188 ? 23.311 -3.852 -25.121 1.00 82.69 188 PRO A CA 1
ATOM 1515 C C . PRO A 1 188 ? 23.506 -3.042 -26.409 1.00 82.69 188 PRO A C 1
ATOM 1517 O O . PRO A 1 188 ? 22.752 -3.187 -27.378 1.00 82.69 188 PRO A O 1
ATOM 1520 N N . ILE A 1 189 ? 24.507 -2.169 -26.401 1.00 82.81 189 ILE A N 1
ATOM 1521 C CA . ILE A 1 189 ? 24.989 -1.437 -27.569 1.00 82.81 189 ILE A CA 1
ATOM 1522 C C . ILE A 1 189 ? 26.019 -2.338 -28.242 1.00 82.81 189 ILE A C 1
ATOM 1524 O O . ILE A 1 189 ? 27.042 -2.654 -27.640 1.00 82.81 189 ILE A O 1
ATOM 1528 N N . VAL A 1 190 ? 25.714 -2.776 -29.463 1.00 79.88 190 VAL A N 1
ATOM 1529 C CA . VAL A 1 190 ? 26.582 -3.664 -30.240 1.00 79.88 190 VAL A CA 1
ATOM 1530 C C . VAL A 1 190 ? 27.437 -2.823 -31.178 1.00 79.88 190 VAL A C 1
ATOM 1532 O O . VAL A 1 190 ? 26.874 -2.082 -31.983 1.00 79.88 190 VAL A O 1
ATOM 1535 N N . ASP A 1 191 ? 28.763 -2.940 -31.087 1.00 74.19 191 ASP A N 1
ATOM 1536 C CA . ASP A 1 191 ? 29.667 -2.340 -32.073 1.00 74.19 191 ASP A CA 1
ATOM 1537 C C . ASP A 1 191 ? 29.608 -3.145 -33.385 1.00 74.19 191 ASP A C 1
ATOM 1539 O O . ASP A 1 191 ? 29.988 -4.322 -33.407 1.00 74.19 191 ASP A O 1
ATOM 1543 N N . PRO A 1 192 ? 29.118 -2.548 -34.488 1.00 69.62 192 PRO A N 1
ATOM 1544 C CA . PRO A 1 192 ? 28.983 -3.244 -35.762 1.00 69.62 192 PRO A CA 1
ATOM 1545 C C . PRO A 1 192 ? 30.329 -3.511 -36.462 1.00 69.62 192 PRO A C 1
ATOM 1547 O O . PRO A 1 192 ? 30.353 -4.232 -37.459 1.00 69.62 192 PRO A O 1
ATOM 1550 N N . THR A 1 193 ? 31.438 -2.934 -35.988 1.00 73.81 193 THR A N 1
ATOM 1551 C CA . THR A 1 193 ? 32.764 -3.041 -36.621 1.00 73.81 193 THR A CA 1
ATOM 1552 C C . THR A 1 193 ? 33.574 -4.250 -36.150 1.00 73.81 193 THR A C 1
ATOM 1554 O O . THR A 1 193 ? 34.480 -4.702 -36.856 1.00 73.81 193 THR A O 1
ATOM 1557 N N . CYS A 1 194 ? 33.222 -4.839 -35.006 1.00 64.69 194 CYS A N 1
ATOM 1558 C CA . CYS A 1 194 ? 33.907 -6.013 -34.479 1.00 64.69 194 CYS A CA 1
ATOM 1559 C C . CYS A 1 194 ? 33.546 -7.276 -35.285 1.00 64.69 194 CYS A C 1
ATOM 1561 O O . CYS A 1 194 ? 32.386 -7.592 -35.529 1.00 64.69 194 CYS A O 1
ATOM 1563 N N . LYS A 1 195 ? 34.548 -8.051 -35.710 1.00 57.81 195 LYS A N 1
ATOM 1564 C CA . LYS A 1 195 ? 34.359 -9.369 -36.338 1.00 57.81 195 LYS A CA 1
ATOM 1565 C C . LYS A 1 195 ? 34.773 -10.451 -35.339 1.00 57.81 195 LYS A C 1
ATOM 1567 O O . LYS A 1 195 ? 35.949 -10.767 -35.245 1.00 57.81 195 LYS A O 1
ATOM 1572 N N . LYS A 1 196 ? 33.775 -11.056 -34.695 1.00 52.72 196 LYS A N 1
ATOM 1573 C CA . LYS A 1 196 ? 33.774 -12.182 -33.741 1.00 52.72 196 LYS A CA 1
ATOM 1574 C C . LYS A 1 196 ? 33.874 -11.818 -32.255 1.00 52.72 196 LYS A C 1
ATOM 1576 O O . LYS A 1 196 ? 34.816 -11.185 -31.808 1.00 52.72 196 LYS A O 1
ATOM 1581 N N . GLY A 1 197 ? 32.947 -12.399 -31.496 1.00 55.72 197 GLY A N 1
ATOM 1582 C CA . GLY A 1 197 ? 33.120 -12.774 -30.095 1.00 55.72 197 GLY A CA 1
ATOM 1583 C C . GLY A 1 197 ? 32.556 -11.826 -29.048 1.00 55.72 197 GLY A C 1
ATOM 1584 O O . GLY A 1 197 ? 31.733 -12.262 -28.252 1.00 55.72 197 GLY A O 1
ATOM 1585 N N . GLU A 1 198 ? 32.963 -10.561 -29.022 1.00 61.53 198 GLU A N 1
ATOM 1586 C CA . GLU A 1 198 ? 32.713 -9.693 -27.861 1.00 61.53 198 GLU A CA 1
ATOM 1587 C C . GLU A 1 198 ? 32.321 -8.289 -28.328 1.00 61.53 198 GLU A C 1
ATOM 1589 O O . GLU A 1 198 ? 33.130 -7.541 -28.863 1.00 61.53 198 GLU A O 1
ATOM 1594 N N . TYR A 1 199 ? 31.028 -7.978 -28.209 1.00 65.81 199 TYR A N 1
ATOM 1595 C CA . TYR A 1 199 ? 30.371 -6.934 -29.007 1.00 65.81 199 TYR A CA 1
ATOM 1596 C C . TYR A 1 199 ? 29.700 -5.830 -28.198 1.00 65.81 199 TYR A C 1
ATOM 1598 O O . TYR A 1 199 ? 29.217 -4.865 -28.783 1.00 65.81 199 TYR A O 1
ATOM 1606 N N . VAL A 1 200 ? 29.592 -5.978 -26.879 1.00 71.25 200 VAL A N 1
ATOM 1607 C CA . VAL A 1 200 ? 28.813 -5.052 -26.054 1.00 71.25 200 VAL A CA 1
ATOM 1608 C C . VAL A 1 200 ? 29.722 -3.931 -25.560 1.00 71.25 200 VAL A C 1
ATOM 1610 O O . VAL A 1 200 ? 30.427 -4.097 -24.572 1.00 71.25 200 VAL A O 1
ATOM 1613 N N . VAL A 1 201 ? 29.691 -2.783 -26.241 1.00 79.12 201 VAL A N 1
ATOM 1614 C CA . VAL A 1 201 ? 30.480 -1.583 -25.878 1.00 79.12 201 VAL A CA 1
ATOM 1615 C C . VAL A 1 201 ? 29.804 -0.714 -24.818 1.00 79.12 201 VAL A C 1
ATOM 1617 O O . VAL A 1 201 ? 30.357 0.278 -24.355 1.00 79.12 201 VAL A O 1
ATOM 1620 N N . GLY A 1 202 ? 28.590 -1.082 -24.422 1.00 80.50 202 GLY A N 1
ATOM 1621 C CA . GLY A 1 202 ? 27.849 -0.413 -23.369 1.00 80.50 202 GLY A CA 1
ATOM 1622 C C . GLY A 1 202 ? 26.405 -0.877 -23.329 1.00 80.50 202 GLY A C 1
ATOM 1623 O O . GLY A 1 202 ? 25.991 -1.768 -24.070 1.00 80.50 202 GLY A O 1
ATOM 1624 N N . TYR A 1 203 ? 25.618 -0.233 -22.479 1.00 82.94 203 TYR A N 1
ATOM 1625 C CA . TYR A 1 203 ? 24.183 -0.448 -22.396 1.00 82.94 203 TYR A CA 1
ATOM 1626 C C . TYR A 1 203 ? 23.481 0.891 -22.543 1.00 82.94 203 TYR A C 1
ATOM 1628 O O . TYR A 1 203 ? 23.886 1.882 -21.939 1.00 82.94 203 TYR A O 1
ATOM 1636 N N . ARG A 1 204 ? 22.410 0.917 -23.332 1.00 84.06 204 ARG A N 1
ATOM 1637 C CA . ARG A 1 204 ? 21.503 2.062 -23.398 1.00 84.06 204 ARG A CA 1
ATOM 1638 C C . ARG A 1 204 ? 20.191 1.713 -22.722 1.00 84.06 204 ARG A C 1
ATOM 1640 O O . ARG A 1 204 ? 19.635 0.639 -22.967 1.00 84.06 204 ARG A O 1
ATOM 1647 N N . LYS A 1 205 ? 19.679 2.642 -21.921 1.00 83.19 205 LYS A N 1
ATOM 1648 C CA . LYS A 1 205 ? 18.307 2.576 -21.428 1.00 83.19 205 LYS A CA 1
ATOM 1649 C C . LYS A 1 205 ? 17.369 2.807 -22.611 1.00 83.19 205 LYS A C 1
ATOM 1651 O O . LYS A 1 205 ? 17.516 3.788 -23.339 1.00 83.19 205 LYS A O 1
ATOM 1656 N N . VAL A 1 206 ? 16.455 1.877 -22.845 1.00 83.50 206 VAL A N 1
ATOM 1657 C CA . VAL A 1 206 ? 15.399 2.004 -23.851 1.00 83.50 206 VAL A CA 1
ATOM 1658 C C . VAL A 1 206 ? 14.055 1.814 -23.172 1.00 83.50 206 VAL A C 1
ATOM 1660 O O . VAL A 1 206 ? 13.918 0.961 -22.299 1.00 83.50 206 VAL A O 1
ATOM 1663 N N . SER A 1 207 ? 13.076 2.610 -23.590 1.00 82.88 207 SER A N 1
ATOM 1664 C CA . SER A 1 207 ? 11.683 2.458 -23.187 1.00 82.88 207 SER A CA 1
ATOM 1665 C C . SER A 1 207 ? 10.874 1.915 -24.361 1.00 82.88 207 SER A C 1
ATOM 1667 O O . SER A 1 207 ? 11.121 2.271 -25.519 1.00 82.88 207 SER A O 1
ATOM 1669 N N . LYS A 1 208 ? 9.936 1.016 -24.072 1.00 85.50 208 LYS A N 1
ATOM 1670 C CA . LYS A 1 208 ? 8.926 0.554 -25.020 1.00 85.50 208 LYS A CA 1
ATOM 1671 C C . LYS A 1 208 ? 7.562 0.636 -24.353 1.00 85.50 208 LYS A C 1
ATOM 1673 O O . LYS A 1 208 ? 7.346 -0.018 -23.336 1.00 85.50 208 LYS A O 1
ATOM 1678 N N . THR A 1 209 ? 6.631 1.324 -25.000 1.00 86.69 209 THR A N 1
ATOM 1679 C CA . THR A 1 209 ? 5.226 1.305 -24.602 1.00 86.69 209 THR A CA 1
ATOM 1680 C C . THR A 1 209 ? 4.640 -0.085 -24.846 1.00 86.69 209 THR A C 1
ATOM 1682 O O . THR A 1 209 ? 4.757 -0.664 -25.935 1.00 86.69 209 THR A O 1
ATOM 1685 N N . ILE A 1 210 ? 4.048 -0.655 -23.806 1.00 86.00 210 ILE A N 1
ATOM 1686 C CA . ILE A 1 210 ? 3.399 -1.960 -23.810 1.00 86.00 210 ILE A CA 1
ATOM 1687 C C . ILE A 1 210 ? 1.956 -1.815 -23.341 1.00 86.00 210 ILE A C 1
ATOM 1689 O O . ILE A 1 210 ? 1.641 -0.998 -22.478 1.00 86.00 210 ILE A O 1
ATOM 1693 N N . LYS A 1 211 ? 1.073 -2.653 -23.886 1.00 89.19 211 LYS A N 1
ATOM 1694 C CA . LYS A 1 211 ? -0.271 -2.809 -23.337 1.00 89.19 211 LYS A CA 1
ATOM 1695 C C . LYS A 1 211 ? -0.173 -3.624 -22.049 1.00 89.19 211 LYS A C 1
ATOM 1697 O O . LYS A 1 211 ? 0.339 -4.744 -22.073 1.00 89.19 211 LYS A O 1
ATOM 1702 N N . ILE A 1 212 ? -0.677 -3.078 -20.951 1.00 87.44 212 ILE A N 1
ATOM 1703 C CA . ILE A 1 212 ? -0.741 -3.753 -19.656 1.00 87.44 212 ILE A CA 1
ATOM 1704 C C . ILE A 1 212 ? -2.209 -4.029 -19.339 1.00 87.44 212 ILE A C 1
ATOM 1706 O O . ILE A 1 212 ? -3.077 -3.165 -19.480 1.00 87.44 212 ILE A O 1
ATOM 1710 N N . VAL A 1 213 ? -2.474 -5.262 -18.916 1.00 90.00 213 VAL A N 1
ATOM 1711 C CA . VAL A 1 213 ? -3.759 -5.675 -18.361 1.00 90.00 213 VAL A CA 1
ATOM 1712 C C . VAL A 1 213 ? -3.515 -6.024 -16.906 1.00 90.00 213 VAL A C 1
ATOM 1714 O O . VAL A 1 213 ? -2.803 -6.977 -16.601 1.00 90.00 213 VAL A O 1
ATOM 1717 N N . GLN A 1 214 ? -4.097 -5.235 -16.020 1.00 90.81 214 GLN A N 1
ATOM 1718 C CA . GLN A 1 214 ? -3.973 -5.367 -14.582 1.00 90.81 214 GLN A CA 1
ATOM 1719 C C . GLN A 1 214 ? -5.260 -5.962 -14.008 1.00 90.81 214 GLN A C 1
ATOM 1721 O O . GLN A 1 214 ? -6.370 -5.551 -14.340 1.00 90.81 214 GLN A O 1
ATOM 1726 N N . HIS A 1 215 ? -5.130 -6.912 -13.096 1.00 93.44 215 HIS A N 1
ATOM 1727 C CA . HIS A 1 215 ? -6.215 -7.610 -12.430 1.00 93.44 215 HIS A CA 1
ATOM 1728 C C . HIS A 1 215 ? -6.096 -7.448 -10.911 1.00 93.44 215 HIS A C 1
ATOM 1730 O O . HIS A 1 215 ? -5.518 -8.310 -10.239 1.00 93.44 215 HIS A O 1
ATOM 1736 N N . PRO A 1 216 ? -6.739 -6.413 -10.344 1.00 94.00 216 PRO A N 1
ATOM 1737 C CA . PRO A 1 216 ? -6.757 -6.209 -8.908 1.00 94.00 216 PRO A CA 1
ATOM 1738 C C . PRO A 1 216 ? -7.215 -7.441 -8.131 1.00 94.00 216 PRO A C 1
ATOM 1740 O O . PRO A 1 216 ? -8.166 -8.144 -8.508 1.00 94.00 216 PRO A O 1
ATOM 1743 N N . MET A 1 217 ? -6.534 -7.692 -7.019 1.00 94.69 217 MET A N 1
ATOM 1744 C CA . MET A 1 217 ? -6.773 -8.825 -6.144 1.00 94.69 217 MET A CA 1
ATOM 1745 C C . MET A 1 217 ? -7.254 -8.377 -4.772 1.00 94.69 217 MET A C 1
ATOM 1747 O O . MET A 1 217 ? -6.839 -7.362 -4.222 1.00 94.69 217 MET A O 1
ATOM 1751 N N . ARG A 1 218 ? -8.112 -9.212 -4.193 1.00 95.12 218 ARG A N 1
ATOM 1752 C CA . ARG A 1 218 ? -8.650 -9.048 -2.850 1.00 95.12 218 ARG A CA 1
ATOM 1753 C C . ARG A 1 218 ? -8.552 -10.371 -2.108 1.00 95.12 218 ARG A C 1
ATOM 1755 O O . ARG A 1 218 ? -8.924 -11.405 -2.663 1.00 95.12 218 ARG A O 1
ATOM 1762 N N . SER A 1 219 ? -8.091 -10.350 -0.862 1.00 96.06 219 SER A N 1
ATOM 1763 C CA . SER A 1 219 ? -8.063 -11.535 0.000 1.00 96.06 219 SER A CA 1
ATOM 1764 C C . SER A 1 219 ? -8.155 -11.136 1.466 1.00 96.06 219 SER A C 1
ATOM 1766 O O . SER A 1 219 ? -7.420 -10.257 1.892 1.00 96.06 219 SER A O 1
ATOM 1768 N N . GLY A 1 220 ? -8.990 -11.819 2.251 1.00 95.69 220 GLY A N 1
ATOM 1769 C CA . GLY A 1 220 ? -9.122 -11.570 3.688 1.00 95.69 220 GLY A CA 1
ATOM 1770 C C . GLY A 1 220 ? -10.552 -11.281 4.139 1.00 95.69 220 GLY A C 1
ATOM 1771 O O . GLY A 1 220 ? -11.501 -11.605 3.423 1.00 95.69 220 GLY A O 1
ATOM 1772 N N . LYS A 1 221 ? -10.689 -10.689 5.329 1.00 93.94 221 LYS A N 1
ATOM 1773 C CA . LYS A 1 221 ? -11.962 -10.218 5.904 1.00 93.94 221 LYS A CA 1
ATOM 1774 C C . LYS A 1 221 ? -12.550 -9.043 5.124 1.00 93.94 221 LYS A C 1
ATOM 1776 O O . LYS A 1 221 ? -11.849 -8.333 4.413 1.00 93.94 221 LYS A O 1
ATOM 1781 N N . THR A 1 222 ? -13.840 -8.786 5.317 1.00 91.00 222 THR A N 1
ATOM 1782 C CA . THR A 1 222 ? -14.464 -7.534 4.873 1.00 91.00 222 THR A CA 1
ATOM 1783 C C . THR A 1 222 ? -14.198 -6.438 5.899 1.00 91.00 222 THR A C 1
ATOM 1785 O O . THR A 1 222 ? -14.895 -6.331 6.903 1.00 91.00 222 THR A O 1
ATOM 1788 N N . LEU A 1 223 ? -13.163 -5.642 5.640 1.00 90.62 223 LEU A N 1
ATOM 1789 C CA . LEU A 1 223 ? -12.722 -4.529 6.488 1.00 90.62 223 LEU A CA 1
ATOM 1790 C C . LEU A 1 223 ? -12.891 -3.163 5.798 1.00 90.62 223 LEU A C 1
ATOM 1792 O O . LEU A 1 223 ? -12.351 -2.168 6.259 1.00 90.62 223 LEU A O 1
ATOM 1796 N N . ASP A 1 224 ? -13.660 -3.095 4.705 1.00 89.75 224 ASP A N 1
ATOM 1797 C CA . ASP A 1 224 ? -13.897 -1.865 3.930 1.00 89.75 224 ASP A CA 1
ATOM 1798 C C . ASP A 1 224 ? -14.548 -0.754 4.761 1.00 89.75 224 ASP A C 1
ATOM 1800 O O . ASP A 1 224 ? -14.383 0.416 4.444 1.00 89.75 224 ASP A O 1
ATOM 1804 N N . HIS A 1 225 ? -15.247 -1.110 5.842 1.00 87.38 225 HIS A N 1
ATOM 1805 C CA . HIS A 1 225 ? -15.823 -0.144 6.775 1.00 87.38 225 HIS A CA 1
ATOM 1806 C C . HIS A 1 225 ? -14.767 0.766 7.419 1.00 87.38 225 HIS A C 1
ATOM 1808 O O . HIS A 1 225 ? -15.089 1.902 7.736 1.00 87.38 225 HIS A O 1
ATOM 1814 N N . LEU A 1 226 ? -13.509 0.318 7.536 1.00 89.62 226 LEU A N 1
ATOM 1815 C CA . LEU A 1 226 ? -12.388 1.154 7.990 1.00 89.62 226 LEU A CA 1
ATOM 1816 C C . LEU A 1 226 ? -12.008 2.250 6.979 1.00 89.62 226 LEU A C 1
ATOM 1818 O O . LEU A 1 226 ? -11.210 3.128 7.292 1.00 89.62 226 LEU A O 1
ATOM 1822 N N . LEU A 1 227 ? -12.544 2.172 5.759 1.00 90.88 227 LEU A N 1
ATOM 1823 C CA . LEU A 1 227 ? -12.291 3.091 4.653 1.00 90.88 227 LEU A CA 1
ATOM 1824 C C . LEU A 1 227 ? -13.576 3.780 4.170 1.00 90.88 227 LEU A C 1
ATOM 1826 O O . LEU A 1 227 ? -13.563 4.438 3.135 1.00 90.88 227 LEU A O 1
ATOM 1830 N N . PHE A 1 228 ? -14.690 3.643 4.892 1.00 89.19 228 PHE A N 1
ATOM 1831 C CA . PHE A 1 228 ? -15.919 4.377 4.605 1.00 89.19 228 PHE A CA 1
ATOM 1832 C C . PHE A 1 228 ? -16.029 5.591 5.514 1.00 89.19 228 PHE A C 1
ATOM 1834 O O . PHE A 1 228 ? -15.699 5.524 6.693 1.00 89.19 228 PHE A O 1
ATOM 1841 N N . LYS A 1 229 ? -16.562 6.691 4.976 1.00 73.94 229 LYS A N 1
ATOM 1842 C CA . LYS A 1 229 ? -16.912 7.844 5.801 1.00 73.94 229 LYS A CA 1
ATOM 1843 C C . LYS A 1 229 ? -17.982 7.430 6.808 1.00 73.94 229 LYS A C 1
ATOM 1845 O O . LYS A 1 229 ? -19.037 6.919 6.405 1.00 73.94 229 LYS A O 1
ATOM 1850 N N . ASP A 1 230 ? -17.723 7.651 8.091 1.00 67.06 230 ASP A N 1
ATOM 1851 C CA . ASP A 1 230 ? -18.746 7.549 9.123 1.00 67.06 230 ASP A CA 1
ATOM 1852 C C . ASP A 1 230 ? -19.694 8.740 8.968 1.00 67.06 230 ASP A C 1
ATOM 1854 O O . ASP A 1 230 ? -19.287 9.897 9.039 1.00 67.06 230 ASP A O 1
ATOM 1858 N N . ASN A 1 231 ? -20.977 8.463 8.735 1.00 47.56 231 ASN A N 1
ATOM 1859 C CA . ASN A 1 231 ? -21.997 9.501 8.835 1.00 47.56 231 ASN A CA 1
ATOM 1860 C C . ASN A 1 231 ? -22.228 9.742 10.331 1.00 47.56 231 ASN A C 1
ATOM 1862 O O . ASN A 1 231 ? -23.054 9.054 10.933 1.00 47.56 231 ASN A O 1
ATOM 1866 N N . LYS A 1 232 ? -21.447 10.641 10.930 1.00 45.75 232 LYS A N 1
ATOM 1867 C CA . LYS A 1 232 ? -21.822 11.277 12.195 1.00 45.75 232 LYS A CA 1
ATOM 1868 C C . LYS A 1 232 ? -22.868 12.353 11.942 1.00 45.75 232 LYS A C 1
ATOM 1870 O O . LYS A 1 232 ? -22.748 13.052 10.912 1.00 45.75 232 LYS A O 1
#

Foldseek 3Di:
DPDQAEAEEFAFAQDPQRVVLSVVVVCLCCVQQVHDPVRYDYHALVVALVVSVVVLLVSLVVADLPQRHEYEYEYFYEDAQQWGHSYDDDPPDPPDRTHGLLNSLVSPVSYHAYEYEYHYFLQQSSVVSNVVVPCFQNRYKYKYFAHNPFGHPGSVSVVVCLVCQAVPHPPDQDDWDKDKDKDKDWDFDFDPPDDDDDGGPDTDIDIDIDIGTGGIDMTYDPPSVSSHHDPD

Secondary structure (DSSP, 8-state):
---PEEEEEEEE-SSHHHHHHHHHHHHIIIIIS---GGGEEEEEGGG-HHHHHHHHHHHHHHS-TTS-EEEEEEEESEEETTEEESS---TT--SS-PEEHHHHHHHHTTSS-EEEEEESTTGGGGHHHHHHTT-TTTTEEEEESS-TTS---TTHHHHHHHHHHHTT--------EEEEEEEEEEEEEE-TT--SS--EEEEEEEEEEEEEEE--EEEES--GGGGSPP--

Radius of gyration: 19.39 Å; chains: 1; bounding box: 56×34×60 Å